Protein AF-0000000072852511 (afdb_homodimer)

Solvent-accessible surface area (backbone atoms only — not comparable to full-atom values): 16800 Å² total; per-residue (Å²): 120,74,62,63,49,55,55,52,42,46,50,53,46,49,51,51,49,48,51,50,54,22,66,75,67,72,49,57,69,67,58,42,40,51,52,35,18,52,48,17,18,55,36,16,29,54,49,42,56,64,67,45,67,89,49,78,85,70,86,48,71,66,52,47,51,50,41,45,34,38,58,53,31,25,55,75,65,73,43,55,52,69,42,81,48,66,77,85,75,49,38,36,37,43,28,29,70,70,31,66,79,39,52,82,55,52,78,60,82,84,39,63,84,53,45,61,64,63,42,26,30,53,34,13,23,53,37,18,26,37,41,68,74,73,38,49,56,48,52,46,72,47,76,75,52,88,35,15,32,38,38,40,36,38,54,53,79,129,113,77,61,60,52,54,57,51,43,46,50,53,46,50,51,51,49,47,50,52,53,22,65,76,65,72,49,56,69,67,57,43,42,51,52,35,19,51,48,17,19,55,35,17,28,54,50,41,54,64,67,45,67,88,50,77,84,69,86,48,70,67,50,46,50,49,41,45,34,39,60,53,30,24,58,75,64,73,43,55,50,70,42,80,46,65,76,85,75,49,39,36,37,41,28,29,71,71,31,66,79,38,51,84,55,50,80,58,82,84,38,64,84,52,44,61,63,63,42,23,31,53,32,12,21,53,36,17,25,38,40,68,73,72,39,49,56,49,52,46,70,48,76,77,51,88,32,14,33,36,37,38,36,38,54,54,80,129

Secondary structure (DSSP, 8-state):
-HHHHHHHHHHHHHHHHHHHHHHHHT--HHHHHHHHHHHHHHHHHHHHHHHTTTSPPP-SHHHHHHHIIIIIHHHHHSS--SEEEE-SSSEEEEEETT-HHHHTTTTSGGGGGGTTHHHHHHHHHHHHHHHHTT--EEEEEEEEETTEEEEEEEE---/-HHHHHHHHHHHHHHHHHHHHHHHHT--HHHHHHHHHHHHHHHHHHHHHHHTTTSPPP-SHHHHHHHIIIIIHHHHHSS--SEEEE-SSSEEEEEETT-HHHHTTTTSGGGGGGGGGGTHHHHHHHHHHHHHTT--EEEEEEEEETTEEEEEEEE---

Radius of gyration: 20.45 Å; Cα contacts (8 Å, |Δi|>4): 505; chains: 2; bounding box: 48×64×46 Å

Sequence (316 aa):
MADEALFLLLHNEVVSGVYKSAEQGEVENGRCITKLENMGFRVGQGLIERFTKDTARFKDELDIMKFICKDFWTTVFKKQIDNLRTNHQGIYVLQDNKFRLLTQMSAGKQYLEHASKYLAFTCGLIRGGLSNLGIKSIVTAEVSSMPACKFQVMIQKLMADEALFLLLHNEVVSGVYKSAEQGEVENGRCITKLENMGFRVGQGLIERFTKDTARFKDELDIMKFICKDFWTTVFKKQIDNLRTNHQGIYVLQDNKFRLLTQMSAGKQYLEHASKYLAFTCGLIRGGLSNLGIKSIVTAEVSSMPACKFQVMIQKL

InterPro domains:
  IPR007194 Transport protein particle (TRAPP) component [PF04051] (8-155)
  IPR024096 NO signalling/Golgi transport ligand-binding domain superfamily [SSF111126] (3-157)
  IPR037992 TRAPP complex, Trs33 subunit [PTHR12817] (2-157)
  IPR037992 TRAPP complex, Trs33 subunit [cd14944] (3-156)

pLDDT: mean 90.12, std 12.66, range [44.97, 98.81]

Foldseek 3Di:
DVVLVVLLVVLVVLLVVLVVVCVVVVHDPVVSLVVLLQLLLVVLLVVLCVVCVVPDQADDPVSLVQCCQQVVCCVNQVGGFPDWDDPVQQKIKTKDAAGRSQNVVPPDPVCQVVVQSSCSSVQSNVQNNCVNSVWHWHWGKHADDVPMIMIMIGTDDD/DVVLVVCLVVLVVLLVVLVVVCVVVVHDPVVSLVVLLQLLLVVLLVVLCVVCVVPDQADDPVSVVQCCQQVVCCVNQVGGFPDWDDPVQQKIKTKDAAGRSQNVVPPDPVCQVVVQSSCSSVQSNVQNNCVNSVWHWHWGKHADDVPMIMIMIGTDDD

Structure (mmCIF, N/CA/C/O backbone):
data_AF-0000000072852511-model_v1
#
loop_
_entity.id
_entity.type
_e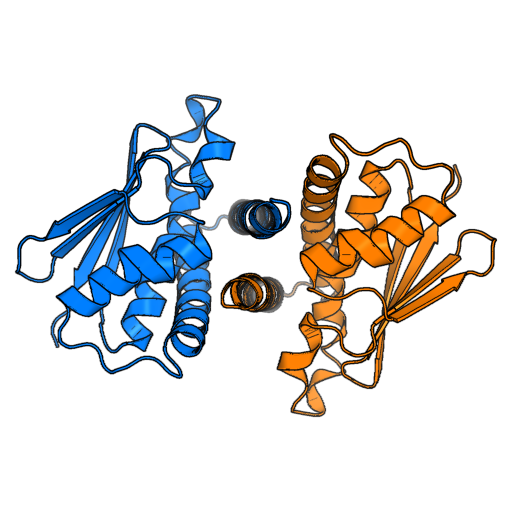ntity.pdbx_description
1 polymer 'Trafficking protein particle complex subunit 6B'
#
loop_
_atom_site.group_PDB
_atom_site.id
_atom_site.type_symbol
_atom_site.label_atom_id
_atom_site.label_alt_id
_atom_site.label_comp_id
_atom_site.label_asym_id
_atom_site.label_entity_id
_atom_site.label_seq_id
_atom_site.pdbx_PDB_ins_code
_atom_site.Cartn_x
_atom_site.Cartn_y
_atom_site.Cartn_z
_atom_site.occupancy
_atom_site.B_iso_or_equiv
_atom_site.auth_seq_id
_atom_site.auth_comp_id
_atom_site.auth_asym_id
_atom_site.auth_atom_id
_atom_site.pdbx_PDB_model_num
ATOM 1 N N . MET A 1 1 ? 2.551 8.516 -12.859 1 44.97 1 MET A N 1
ATOM 2 C CA . MET A 1 1 ? 3.82 8.805 -12.195 1 44.97 1 MET A CA 1
ATOM 3 C C . MET A 1 1 ? 3.684 8.688 -10.68 1 44.97 1 MET A C 1
ATOM 5 O O . MET A 1 1 ? 4.445 7.961 -10.039 1 44.97 1 MET A O 1
ATOM 9 N N . ALA A 1 2 ? 2.951 9.633 -9.938 1 51.69 2 ALA A N 1
ATOM 10 C CA . ALA A 1 2 ? 2.879 9.703 -8.484 1 51.69 2 ALA A CA 1
ATOM 11 C C . ALA A 1 2 ? 2.156 8.492 -7.902 1 51.69 2 ALA A C 1
ATOM 13 O O . ALA A 1 2 ? 2.502 8.016 -6.82 1 51.69 2 ALA A O 1
ATOM 14 N N . ASP A 1 3 ? 1.354 7.781 -8.695 1 61.38 3 ASP A N 1
ATOM 15 C CA . ASP A 1 3 ? 0.517 6.688 -8.211 1 61.38 3 ASP A CA 1
ATOM 16 C C . ASP A 1 3 ? 1.353 5.445 -7.918 1 61.38 3 ASP A C 1
ATOM 18 O O . ASP A 1 3 ? 1.098 4.734 -6.941 1 61.38 3 ASP A O 1
ATOM 22 N N . GLU A 1 4 ? 2.549 5.395 -8.547 1 78.19 4 GLU A N 1
ATOM 23 C CA . GLU A 1 4 ? 3.328 4.168 -8.398 1 78.19 4 GLU A CA 1
ATOM 24 C C . GLU A 1 4 ? 4.199 4.219 -7.148 1 78.19 4 GLU A C 1
ATOM 26 O O . GLU A 1 4 ? 4.547 3.178 -6.582 1 78.19 4 GLU A O 1
ATOM 31 N N . ALA A 1 5 ? 4.332 5.355 -6.688 1 90.12 5 ALA A N 1
ATOM 32 C CA . ALA A 1 5 ? 5.277 5.527 -5.59 1 90.12 5 ALA A CA 1
ATOM 33 C C . ALA A 1 5 ? 4.641 5.16 -4.25 1 90.12 5 ALA A C 1
ATOM 35 O O . ALA A 1 5 ? 5.324 4.676 -3.344 1 90.12 5 ALA A O 1
ATOM 36 N N . LEU A 1 6 ? 3.301 5.348 -4.207 1 93.81 6 LEU A N 1
ATOM 37 C CA . LEU A 1 6 ? 2.594 5.105 -2.955 1 93.81 6 LEU A CA 1
ATOM 38 C C . LEU A 1 6 ? 2.74 3.652 -2.52 1 93.81 6 LEU A C 1
ATOM 40 O O . LEU A 1 6 ? 3.119 3.375 -1.379 1 93.81 6 LEU A O 1
ATOM 44 N N . PHE A 1 7 ? 2.537 2.746 -3.428 1 94.38 7 PHE A N 1
ATOM 45 C CA . PHE A 1 7 ? 2.631 1.326 -3.107 1 94.38 7 PHE A CA 1
ATOM 46 C C . PHE A 1 7 ? 4.059 0.951 -2.727 1 94.38 7 PHE A C 1
ATOM 48 O O . PHE A 1 7 ? 4.277 0.233 -1.75 1 94.38 7 PHE A O 1
ATOM 55 N N . LEU A 1 8 ? 4.977 1.46 -3.471 1 93.44 8 LEU A N 1
ATOM 56 C CA . LEU A 1 8 ? 6.379 1.144 -3.219 1 93.44 8 LEU A CA 1
ATOM 57 C C . LEU A 1 8 ? 6.801 1.605 -1.828 1 93.44 8 LEU A C 1
ATOM 59 O O . LEU A 1 8 ? 7.41 0.844 -1.074 1 93.44 8 LEU A O 1
ATOM 63 N N . LEU A 1 9 ? 6.457 2.779 -1.504 1 94.81 9 LEU A N 1
ATOM 64 C CA . LEU A 1 9 ? 6.844 3.357 -0.222 1 94.81 9 LEU A CA 1
ATOM 65 C C . LEU A 1 9 ? 6.141 2.646 0.93 1 94.81 9 LEU A C 1
ATOM 67 O O . LEU A 1 9 ? 6.758 2.348 1.952 1 94.81 9 LEU A O 1
ATOM 71 N N . LEU A 1 10 ? 4.836 2.385 0.734 1 96.19 10 LEU A N 1
ATOM 72 C CA . LEU A 1 10 ? 4.094 1.693 1.782 1 96.19 10 LEU A CA 1
ATOM 73 C C . LEU A 1 10 ? 4.613 0.273 1.973 1 96.19 10 LEU A C 1
ATOM 75 O O . LEU A 1 10 ? 4.766 -0.191 3.105 1 96.19 10 LEU A O 1
ATOM 79 N N . HIS A 1 11 ? 4.879 -0.402 0.897 1 95.94 11 HIS A N 1
ATOM 80 C CA . HIS A 1 11 ? 5.441 -1.745 0.972 1 95.94 11 HIS A CA 1
ATOM 81 C C . HIS A 1 11 ? 6.758 -1.748 1.741 1 95.94 11 HIS A C 1
ATOM 83 O O . HIS A 1 11 ? 6.977 -2.602 2.604 1 95.94 11 HIS A O 1
ATOM 89 N N . ASN A 1 12 ? 7.613 -0.806 1.426 1 94.62 12 ASN A N 1
ATOM 90 C CA . ASN A 1 12 ? 8.883 -0.703 2.135 1 94.62 12 ASN A CA 1
ATOM 91 C C . ASN A 1 12 ? 8.68 -0.499 3.633 1 94.62 12 ASN A C 1
ATOM 93 O O . ASN A 1 12 ? 9.383 -1.093 4.449 1 94.62 12 ASN A O 1
ATOM 97 N N . GLU A 1 13 ? 7.688 0.307 4 1 96.06 13 GLU A N 1
ATOM 98 C CA . GLU A 1 13 ? 7.402 0.563 5.41 1 96.06 13 GLU A CA 1
ATOM 99 C C . GLU A 1 13 ? 6.832 -0.679 6.09 1 96.06 13 GLU A C 1
ATOM 101 O O . GLU A 1 13 ? 7.125 -0.941 7.258 1 96.06 13 GLU A O 1
ATOM 106 N N . VAL A 1 14 ? 6.016 -1.399 5.379 1 96.69 14 VAL A N 1
ATOM 107 C CA . VAL A 1 14 ? 5.441 -2.631 5.906 1 96.69 14 VAL A CA 1
ATOM 108 C C . VAL A 1 14 ? 6.555 -3.637 6.199 1 96.69 14 VAL A C 1
ATOM 110 O O . VAL A 1 14 ? 6.617 -4.203 7.293 1 96.69 14 VAL A O 1
ATOM 113 N N . VAL A 1 15 ? 7.465 -3.809 5.219 1 95.12 15 VAL A N 1
ATOM 114 C CA . VAL A 1 15 ? 8.57 -4.75 5.391 1 95.12 15 VAL A CA 1
ATOM 115 C C . VAL A 1 15 ? 9.43 -4.32 6.574 1 95.12 15 VAL A C 1
ATOM 117 O O . VAL A 1 15 ? 9.727 -5.125 7.457 1 95.12 15 VAL A O 1
ATOM 120 N N . SER A 1 16 ? 9.758 -3.061 6.633 1 92.69 16 SER A N 1
ATOM 121 C CA . SER A 1 16 ? 10.57 -2.533 7.723 1 92.69 16 SER A CA 1
ATOM 122 C C . SER A 1 16 ? 9.891 -2.738 9.07 1 92.69 16 SER A C 1
ATOM 124 O O . SER A 1 16 ? 10.531 -3.145 10.039 1 92.69 16 SER A O 1
ATOM 126 N N . GLY A 1 17 ? 8.594 -2.484 9.102 1 91.94 17 GLY A N 1
ATOM 127 C CA . GLY A 1 17 ? 7.848 -2.637 10.344 1 91.94 17 GLY A CA 1
ATOM 128 C C . GLY A 1 17 ? 7.785 -4.07 10.828 1 91.94 17 GLY A C 1
ATOM 129 O O . GLY A 1 17 ? 7.941 -4.336 12.023 1 91.94 17 GLY A O 1
ATOM 130 N N . VAL A 1 18 ? 7.559 -4.949 9.969 1 93.31 18 VAL A N 1
ATOM 131 C CA . VAL A 1 18 ? 7.453 -6.363 10.312 1 93.31 18 VAL A CA 1
ATOM 132 C C . VAL A 1 18 ? 8.781 -6.855 10.883 1 93.31 18 VAL A C 1
ATOM 134 O O . VAL A 1 18 ? 8.812 -7.547 11.906 1 93.31 18 VAL A O 1
ATOM 137 N N . TYR A 1 19 ? 9.906 -6.488 10.281 1 91.06 19 TYR A N 1
ATOM 138 C CA . TYR A 1 19 ? 11.211 -6.984 10.703 1 91.06 19 TYR A CA 1
ATOM 139 C C . TYR A 1 19 ? 11.695 -6.25 11.945 1 91.06 19 TYR A C 1
ATOM 141 O O . TYR A 1 19 ? 12.375 -6.836 12.789 1 91.06 19 TYR A O 1
ATOM 149 N N . LYS A 1 20 ? 11.312 -4.977 12.109 1 88.88 20 LYS A N 1
ATOM 150 C CA . LYS A 1 20 ? 11.648 -4.254 13.328 1 88.88 20 LYS A CA 1
ATOM 151 C C . LYS A 1 20 ? 10.93 -4.852 14.539 1 88.88 20 LYS A C 1
ATOM 153 O O . LYS A 1 20 ? 11.516 -4.996 15.609 1 88.88 20 LYS A O 1
ATOM 158 N N . SER A 1 21 ? 9.68 -5.141 14.344 1 85.75 21 SER A N 1
ATOM 159 C CA . SER A 1 21 ? 8.898 -5.758 15.414 1 85.75 21 SER A CA 1
ATOM 160 C C . SER A 1 21 ? 9.469 -7.113 15.805 1 85.75 21 SER A C 1
ATOM 162 O O . SER A 1 21 ? 9.477 -7.477 16.984 1 85.75 21 SER A O 1
ATOM 164 N N . ALA A 1 22 ? 9.953 -7.844 14.836 1 83.38 22 ALA A N 1
ATOM 165 C CA . ALA A 1 22 ? 10.531 -9.156 15.086 1 83.38 22 ALA A CA 1
ATOM 166 C C . ALA A 1 22 ? 11.844 -9.047 15.859 1 83.38 22 ALA A C 1
ATOM 168 O O . ALA A 1 22 ? 12.141 -9.875 16.719 1 83.38 22 ALA A O 1
ATOM 169 N N . GLU A 1 23 ? 12.641 -8.055 15.523 1 81.56 23 GLU A N 1
ATOM 170 C CA . GLU A 1 23 ? 13.898 -7.828 16.219 1 81.56 23 GLU A CA 1
ATOM 171 C C . GLU A 1 23 ? 13.664 -7.512 17.703 1 81.56 23 GLU A C 1
ATOM 173 O O . GLU A 1 23 ? 14.43 -7.949 18.562 1 81.56 23 GLU A O 1
ATOM 178 N N . GLN A 1 24 ? 12.562 -6.809 17.922 1 77.38 24 GLN A N 1
ATOM 179 C CA . GLN A 1 24 ? 12.227 -6.438 19.297 1 77.38 24 GLN A CA 1
ATOM 180 C C . GLN A 1 24 ? 11.711 -7.641 20.078 1 77.38 24 GLN A C 1
ATOM 182 O O . GLN A 1 24 ? 11.875 -7.707 21.297 1 77.38 24 GLN A O 1
ATOM 187 N N . GLY A 1 25 ? 11.07 -8.633 19.438 1 70.25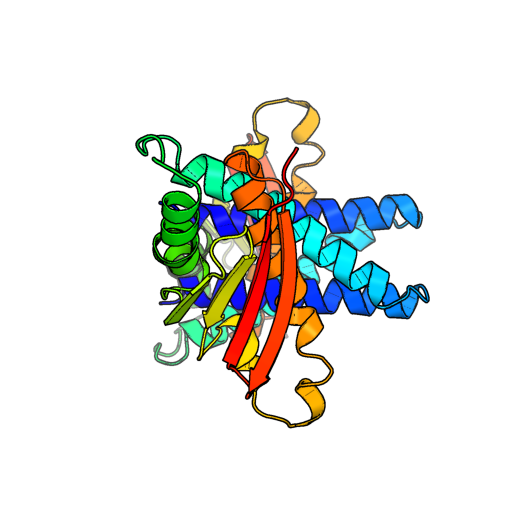 25 GLY A N 1
ATOM 188 C CA . GLY A 1 25 ? 10.477 -9.789 20.094 1 70.25 25 GLY A CA 1
ATOM 189 C C . GLY A 1 25 ? 11.266 -11.062 19.891 1 70.25 25 GLY A C 1
ATOM 190 O O . GLY A 1 25 ? 10.844 -12.141 20.312 1 70.25 25 GLY A O 1
ATOM 191 N N . GLU A 1 26 ? 12.406 -10.977 19.297 1 69.06 26 GLU A N 1
ATOM 192 C CA . GLU A 1 26 ? 13.258 -12.133 19.016 1 69.06 26 GLU A CA 1
ATOM 193 C C . GLU A 1 26 ? 12.531 -13.156 18.156 1 69.06 26 GLU A C 1
ATOM 195 O O . GLU A 1 26 ? 12.594 -14.359 18.422 1 69.06 26 GLU A O 1
ATOM 200 N N . VAL A 1 27 ? 11.805 -12.602 17.281 1 72.44 27 VAL A N 1
ATOM 201 C CA . VAL A 1 27 ? 11.07 -13.469 16.359 1 72.44 27 VAL A CA 1
ATOM 202 C C . VAL A 1 27 ? 11.961 -13.836 15.18 1 72.44 27 VAL A C 1
ATOM 204 O O . VAL A 1 27 ? 12.758 -13.016 14.711 1 72.44 27 VAL A O 1
ATOM 207 N N . GLU A 1 28 ? 11.898 -15.055 14.758 1 78.19 28 GLU A N 1
ATOM 208 C CA . GLU A 1 28 ? 12.703 -15.609 13.672 1 78.19 28 GLU A CA 1
ATOM 209 C C . GLU A 1 28 ? 12.297 -15.016 12.328 1 78.19 28 GLU A C 1
ATOM 211 O O . GLU A 1 28 ? 11.125 -14.695 12.117 1 78.19 28 GLU A O 1
ATOM 216 N N . ASN A 1 29 ? 13.242 -14.82 11.414 1 81.88 29 ASN A N 1
ATOM 217 C CA . ASN A 1 29 ? 13.062 -14.32 10.055 1 81.88 29 ASN A CA 1
ATOM 218 C C . ASN A 1 29 ? 11.945 -15.062 9.328 1 81.88 29 ASN A C 1
ATOM 220 O O . ASN A 1 29 ? 11.188 -14.453 8.57 1 81.88 29 ASN A O 1
ATOM 224 N N . GLY A 1 30 ? 11.898 -16.328 9.625 1 86.56 30 GLY A N 1
ATOM 225 C CA . GLY A 1 30 ? 10.867 -17.125 9 1 86.56 30 GLY A CA 1
ATOM 226 C C . GLY A 1 30 ? 9.461 -16.641 9.305 1 86.56 30 GLY A C 1
ATOM 227 O O . GLY A 1 30 ? 8.594 -16.656 8.438 1 86.56 30 GLY A O 1
ATOM 228 N N . ARG A 1 31 ? 9.258 -16.188 10.492 1 90.81 31 ARG A N 1
ATOM 229 C CA . ARG A 1 31 ? 7.945 -15.672 10.891 1 90.81 31 ARG A CA 1
ATOM 230 C C . ARG A 1 31 ? 7.629 -14.359 10.188 1 90.81 31 ARG A C 1
ATOM 232 O O . ARG A 1 31 ? 6.473 -14.094 9.844 1 90.81 31 ARG A O 1
ATOM 239 N N . CYS A 1 32 ? 8.648 -13.609 9.922 1 93.19 32 CYS A N 1
ATOM 240 C CA . CYS A 1 32 ? 8.469 -12.352 9.203 1 93.19 32 CYS A CA 1
ATOM 241 C C . CYS A 1 32 ? 8.039 -12.602 7.766 1 93.19 32 CYS A C 1
ATOM 243 O O . CYS A 1 32 ? 7.117 -11.945 7.266 1 93.19 32 CYS A O 1
ATOM 245 N N . ILE A 1 33 ? 8.703 -13.57 7.172 1 94.44 33 ILE A N 1
ATOM 246 C CA . ILE A 1 33 ? 8.383 -13.93 5.797 1 94.44 33 ILE A CA 1
ATOM 247 C C . ILE A 1 33 ? 6.93 -14.406 5.715 1 94.44 33 ILE A C 1
ATOM 249 O O . ILE A 1 33 ? 6.18 -13.977 4.836 1 94.44 33 ILE A O 1
ATOM 253 N N . THR A 1 34 ? 6.551 -15.211 6.637 1 95.62 34 THR A N 1
ATOM 254 C CA . THR A 1 34 ? 5.199 -15.75 6.672 1 95.62 34 THR A CA 1
ATOM 255 C C . THR A 1 34 ? 4.172 -14.633 6.84 1 95.62 34 THR A C 1
ATOM 257 O O . THR A 1 34 ? 3.121 -14.641 6.199 1 95.62 34 THR A O 1
ATOM 260 N N . LYS A 1 35 ? 4.461 -13.68 7.684 1 95.69 35 LYS A N 1
ATOM 261 C CA . LYS A 1 35 ? 3.566 -12.547 7.906 1 95.69 35 LYS A CA 1
ATOM 262 C C . LYS A 1 35 ? 3.377 -11.734 6.629 1 95.69 35 LYS A C 1
ATOM 264 O O . LYS A 1 35 ? 2.252 -11.383 6.273 1 95.69 35 LYS A O 1
ATOM 269 N N . LEU A 1 36 ? 4.457 -11.469 5.961 1 97.12 36 LEU A N 1
ATOM 270 C CA . LEU A 1 36 ? 4.406 -10.711 4.719 1 97.12 36 LEU A CA 1
ATOM 271 C C . LEU A 1 36 ? 3.66 -11.484 3.637 1 97.12 36 LEU A C 1
ATOM 273 O O . LEU A 1 36 ? 2.854 -10.914 2.9 1 97.12 36 LEU A O 1
ATOM 277 N N . GLU A 1 37 ? 3.924 -12.781 3.549 1 98.25 37 GLU A N 1
ATOM 278 C CA . GLU A 1 37 ? 3.223 -13.625 2.588 1 98.25 37 GLU A CA 1
ATOM 279 C C . GLU A 1 37 ? 1.72 -13.641 2.854 1 98.25 37 GLU A C 1
ATOM 281 O O . GLU A 1 37 ? 0.918 -13.586 1.918 1 98.25 37 GLU A O 1
ATOM 286 N N . ASN A 1 38 ? 1.391 -13.742 4.109 1 98.12 38 ASN A N 1
ATOM 287 C CA . ASN A 1 38 ? -0.024 -13.766 4.469 1 98.12 38 ASN A CA 1
ATOM 288 C C . ASN A 1 38 ? -0.715 -12.453 4.109 1 98.12 38 ASN A C 1
ATOM 290 O O . ASN A 1 38 ? -1.863 -12.453 3.662 1 98.12 38 ASN A O 1
ATOM 294 N N . MET A 1 39 ? -0.03 -11.391 4.383 1 97.75 39 MET A N 1
ATOM 295 C CA . MET A 1 39 ? -0.56 -10.086 3.979 1 97.75 39 MET A CA 1
ATOM 296 C C . MET A 1 39 ? -0.763 -10.031 2.469 1 97.75 39 MET A C 1
ATOM 298 O O . MET A 1 39 ? -1.838 -9.656 1.996 1 97.75 39 MET A O 1
ATOM 302 N N . GLY A 1 40 ? 0.253 -10.422 1.732 1 98.62 40 GLY A N 1
ATOM 303 C CA . GLY A 1 40 ? 0.135 -10.477 0.284 1 98.62 40 GLY A CA 1
ATOM 304 C C . GLY A 1 40 ? -0.997 -11.375 -0.187 1 98.62 40 GLY A C 1
ATOM 305 O O . GLY A 1 40 ? -1.7 -11.039 -1.143 1 98.62 40 GLY A O 1
ATOM 306 N N . PHE A 1 41 ? -1.165 -12.477 0.484 1 98.75 41 PHE A N 1
ATOM 307 C CA . PHE A 1 41 ? -2.199 -13.438 0.122 1 98.75 41 PHE A CA 1
ATOM 308 C C . PHE A 1 41 ? -3.578 -12.789 0.161 1 98.75 41 PHE A C 1
ATOM 310 O O . PHE A 1 41 ? -4.352 -12.906 -0.792 1 98.75 41 PHE A O 1
ATOM 317 N N . ARG A 1 42 ? -3.852 -12.062 1.254 1 98 42 ARG A N 1
ATOM 318 C CA . ARG A 1 42 ? -5.152 -11.422 1.412 1 98 42 ARG A CA 1
ATOM 319 C C . ARG A 1 42 ? -5.352 -10.32 0.377 1 98 42 ARG A C 1
ATOM 321 O O . ARG A 1 42 ? -6.445 -10.172 -0.174 1 98 42 ARG A O 1
ATOM 328 N N . VAL A 1 43 ? -4.34 -9.578 0.157 1 97.62 43 VAL A N 1
ATOM 329 C CA . VAL A 1 43 ? -4.41 -8.516 -0.838 1 97.62 43 VAL A CA 1
ATOM 330 C C . VAL A 1 43 ? -4.637 -9.117 -2.223 1 97.62 43 VAL A C 1
ATOM 332 O O . VAL A 1 43 ? -5.473 -8.633 -2.988 1 97.62 43 VAL A O 1
ATOM 335 N N . GLY A 1 44 ? -3.873 -10.18 -2.541 1 98.31 44 GLY A N 1
ATOM 336 C CA . GLY A 1 44 ? -4.027 -10.852 -3.824 1 98.31 44 GLY A CA 1
ATOM 337 C C . GLY A 1 44 ? -5.426 -11.383 -4.055 1 98.31 44 GLY A C 1
ATOM 338 O O . GLY A 1 44 ? -5.973 -11.258 -5.152 1 98.31 44 GLY A O 1
ATOM 339 N N . GLN A 1 45 ? -5.988 -12.008 -2.984 1 97.81 45 GLN A N 1
ATOM 340 C CA . GLN A 1 45 ? -7.359 -12.492 -3.072 1 97.81 45 GLN A CA 1
ATOM 341 C C . GLN A 1 45 ? -8.32 -11.359 -3.424 1 97.81 45 GLN A C 1
ATOM 343 O O . GLN A 1 45 ? -9.148 -11.5 -4.328 1 97.81 45 GLN A O 1
ATOM 348 N N . GLY A 1 46 ? -8.156 -10.281 -2.699 1 96.06 46 GLY A N 1
ATOM 349 C CA . GLY A 1 46 ? -9.047 -9.148 -2.906 1 96.06 46 GLY A CA 1
ATOM 350 C C . GLY A 1 46 ? -8.898 -8.516 -4.277 1 96.06 46 GLY A C 1
ATOM 351 O O . GLY A 1 46 ? -9.891 -8.133 -4.902 1 96.06 46 GLY A O 1
ATOM 352 N N . LEU A 1 47 ? -7.707 -8.367 -4.758 1 96 47 LEU A N 1
ATOM 353 C CA . LEU A 1 47 ? -7.449 -7.742 -6.051 1 96 47 LEU A CA 1
ATOM 354 C C . LEU A 1 47 ? -8.031 -8.578 -7.184 1 96 47 LEU A C 1
ATOM 356 O O . LEU A 1 47 ? -8.711 -8.047 -8.07 1 96 47 LEU A O 1
ATOM 360 N N . ILE A 1 48 ? -7.77 -9.906 -7.125 1 96.62 48 ILE A N 1
ATOM 361 C CA . ILE A 1 48 ? -8.227 -10.789 -8.195 1 96.62 48 ILE A CA 1
ATOM 362 C C . ILE A 1 48 ? -9.75 -10.805 -8.242 1 96.62 48 ILE A C 1
ATOM 364 O O . ILE A 1 48 ? -10.344 -10.836 -9.32 1 96.62 48 ILE A O 1
ATOM 368 N N . GLU A 1 49 ? -10.359 -10.805 -7.082 1 94.69 49 GLU A N 1
ATOM 369 C CA . GLU A 1 49 ? -11.82 -10.75 -7.027 1 94.69 49 GLU A CA 1
ATOM 370 C C . GLU A 1 49 ? -12.352 -9.531 -7.785 1 94.69 49 GLU A C 1
ATOM 372 O O . GLU A 1 49 ? -13.336 -9.641 -8.523 1 94.69 49 GLU A O 1
ATOM 377 N N . ARG A 1 50 ? -11.711 -8.422 -7.648 1 90.88 50 ARG A N 1
ATOM 378 C CA . ARG A 1 50 ? -12.141 -7.172 -8.273 1 90.88 50 ARG A CA 1
ATOM 379 C C . ARG A 1 50 ? -11.789 -7.156 -9.758 1 90.88 50 ARG A C 1
ATOM 381 O O . ARG A 1 50 ? -12.57 -6.668 -10.578 1 90.88 50 ARG A O 1
ATOM 388 N N . PHE A 1 51 ? -10.656 -7.73 -10.078 1 90.62 51 PHE A N 1
ATOM 389 C CA . PHE A 1 51 ? -10.148 -7.688 -11.445 1 90.62 51 PHE A CA 1
ATOM 390 C C . PHE A 1 51 ? -10.922 -8.648 -12.344 1 90.62 51 PHE A C 1
ATOM 392 O O . PHE A 1 51 ? -10.984 -8.461 -13.555 1 90.62 51 PHE A O 1
ATOM 399 N N . THR A 1 52 ? -11.469 -9.711 -11.766 1 92 52 THR A N 1
ATOM 400 C CA . THR A 1 52 ? -12.062 -10.75 -12.602 1 92 52 THR A CA 1
ATOM 401 C C . THR A 1 52 ? -13.586 -10.727 -12.5 1 92 52 THR A C 1
ATOM 403 O O . THR A 1 52 ? -14.258 -11.641 -12.984 1 92 52 THR A O 1
ATOM 406 N N . LYS A 1 53 ? -14.148 -9.695 -11.836 1 87.75 53 LYS A N 1
ATOM 407 C CA . LYS A 1 53 ? -15.594 -9.609 -11.625 1 87.75 53 LYS A CA 1
ATOM 408 C C . LYS A 1 53 ? -16.344 -9.664 -12.953 1 87.75 53 LYS A C 1
ATOM 410 O O . LYS A 1 53 ? -17.328 -10.398 -13.086 1 87.75 53 LYS A O 1
ATOM 415 N N . ASP A 1 54 ? -15.906 -8.961 -13.992 1 86.56 54 ASP A N 1
ATOM 416 C CA . ASP A 1 54 ? -16.609 -8.898 -15.273 1 86.56 54 ASP A CA 1
ATOM 417 C C . ASP A 1 54 ? -15.812 -9.609 -16.375 1 86.56 54 ASP A C 1
ATOM 419 O O . ASP A 1 54 ? -16.062 -9.391 -17.562 1 86.56 54 ASP A O 1
ATOM 423 N N . THR A 1 55 ? -14.766 -10.391 -15.938 1 85.69 55 THR A N 1
ATOM 424 C CA . THR A 1 55 ? -13.922 -11.086 -16.891 1 85.69 55 THR A CA 1
ATOM 425 C C . THR A 1 55 ? -14.5 -12.461 -17.234 1 85.69 55 THR A C 1
ATOM 427 O O . THR A 1 55 ? -15.125 -13.094 -16.375 1 85.69 55 THR A O 1
ATOM 430 N N . ALA A 1 56 ? -14.344 -12.883 -18.484 1 86.75 56 ALA A N 1
ATOM 431 C CA . ALA A 1 56 ? -14.75 -14.219 -18.922 1 86.75 56 ALA A CA 1
ATOM 432 C C . ALA A 1 56 ? -13.984 -15.289 -18.141 1 86.75 56 ALA A C 1
ATOM 434 O O . ALA A 1 56 ? -12.906 -15.031 -17.609 1 86.75 56 ALA A O 1
ATOM 435 N N . ARG A 1 57 ? -14.641 -16.469 -18.141 1 91.38 57 ARG A N 1
ATOM 436 C CA . ARG A 1 57 ? -13.984 -17.594 -17.5 1 91.38 57 ARG A CA 1
ATOM 437 C C . ARG A 1 57 ? -12.688 -17.969 -18.203 1 91.38 57 ARG A C 1
ATOM 439 O O . ARG A 1 57 ? -12.617 -17.922 -19.438 1 91.38 57 ARG A O 1
ATOM 446 N N . PHE A 1 58 ? -11.727 -18.281 -17.391 1 95.06 58 PHE A N 1
ATOM 447 C CA . PHE A 1 58 ? -10.453 -18.703 -17.953 1 95.06 58 PHE A CA 1
ATOM 448 C C . PHE A 1 58 ? -10.555 -20.125 -18.516 1 95.06 58 PHE A C 1
ATOM 450 O O . PHE A 1 58 ? -11.211 -20.984 -17.922 1 95.06 58 PHE A O 1
ATOM 457 N N . LYS A 1 59 ? -9.867 -20.406 -19.516 1 94.69 59 LYS A N 1
ATOM 458 C CA . LYS A 1 59 ? -9.93 -21.688 -20.219 1 94.69 59 LYS A CA 1
ATOM 459 C C . LYS A 1 59 ? -9.219 -22.781 -19.422 1 94.69 59 LYS A C 1
ATOM 461 O O . LYS A 1 59 ? -9.727 -23.891 -19.281 1 94.69 59 LYS A O 1
ATOM 466 N N . ASP A 1 60 ? -8.016 -22.562 -19.094 1 94.44 60 ASP A N 1
ATOM 467 C CA . ASP A 1 60 ? -7.188 -23.531 -18.359 1 94.44 60 ASP A CA 1
ATOM 468 C C . ASP A 1 60 ? -6.16 -22.812 -17.484 1 94.44 60 ASP A C 1
ATOM 470 O O . ASP A 1 60 ? -6.172 -21.578 -17.375 1 94.44 60 ASP A O 1
ATOM 474 N N . GLU A 1 61 ? -5.332 -23.578 -16.797 1 94.25 61 GLU A N 1
ATOM 475 C CA . GLU A 1 61 ? -4.316 -23.094 -15.867 1 94.25 61 GLU A CA 1
ATOM 476 C C . GLU A 1 61 ? -3.359 -22.125 -16.562 1 94.25 61 GLU A C 1
ATOM 478 O O . GLU A 1 61 ? -2.977 -21.109 -15.977 1 94.25 61 GLU A O 1
ATOM 483 N N . LEU A 1 62 ? -2.977 -22.5 -17.766 1 95.5 62 LEU A N 1
ATOM 484 C CA . LEU A 1 62 ? -2.051 -21.641 -18.5 1 95.5 62 LEU A CA 1
ATOM 485 C C . LEU A 1 62 ? -2.666 -20.281 -18.781 1 95.5 62 LEU A C 1
ATOM 487 O O . LEU A 1 62 ? -1.98 -19.25 -18.703 1 95.5 62 LEU A O 1
ATOM 491 N N . ASP A 1 63 ? -3.91 -20.25 -19.078 1 96.06 63 ASP A N 1
ATOM 492 C CA . ASP A 1 63 ? -4.625 -19 -19.312 1 96.06 63 ASP A CA 1
ATOM 493 C C . ASP A 1 63 ? -4.605 -18.125 -18.047 1 96.06 63 ASP A C 1
ATOM 495 O O . ASP A 1 63 ? -4.414 -16.906 -18.141 1 96.06 63 ASP A O 1
ATOM 499 N N . ILE A 1 64 ? -4.785 -18.719 -16.969 1 97.44 64 ILE A N 1
ATOM 500 C CA . ILE A 1 64 ? -4.758 -18.016 -15.688 1 97.44 64 ILE A CA 1
ATOM 501 C C . ILE A 1 64 ? -3.363 -17.438 -15.445 1 97.44 64 ILE A C 1
ATOM 503 O O . ILE A 1 64 ? -3.225 -16.266 -15.055 1 97.44 64 ILE A O 1
ATOM 507 N N . MET A 1 65 ? -2.355 -18.25 -15.703 1 98.06 65 MET A N 1
ATOM 508 C CA . MET A 1 65 ? -0.984 -17.797 -15.484 1 98.06 65 MET A CA 1
ATOM 509 C C . MET A 1 65 ? -0.648 -16.625 -16.391 1 98.06 65 MET A C 1
ATOM 511 O O . MET A 1 65 ? 0.038 -15.695 -15.977 1 98.06 65 MET A O 1
ATOM 515 N N . LYS A 1 66 ? -1.139 -16.719 -17.578 1 97.56 66 LYS A N 1
ATOM 516 C CA . LYS A 1 66 ? -0.927 -15.609 -18.516 1 97.56 66 LYS A CA 1
ATOM 517 C C . LYS A 1 66 ? -1.598 -14.336 -18.016 1 97.56 66 LYS A C 1
ATOM 519 O O . LYS A 1 66 ? -1.036 -13.242 -18.141 1 97.56 66 LYS A O 1
ATOM 524 N N . PHE A 1 67 ? -2.805 -14.477 -17.531 1 97.44 67 PHE A N 1
ATOM 525 C CA . PHE A 1 67 ? -3.514 -13.352 -16.938 1 97.44 67 PHE A CA 1
ATOM 526 C C . PHE A 1 67 ? -2.709 -12.75 -15.797 1 97.44 67 PHE A C 1
ATOM 528 O O . PHE A 1 67 ? -2.604 -11.523 -15.68 1 97.44 67 PHE A O 1
ATOM 535 N N . ILE A 1 68 ? -2.123 -13.594 -14.914 1 98.19 68 ILE A N 1
ATOM 536 C CA . ILE A 1 68 ? -1.296 -13.141 -13.805 1 98.19 68 ILE A CA 1
ATOM 537 C C . ILE A 1 68 ? -0.095 -12.359 -14.336 1 98.19 68 ILE A C 1
ATOM 539 O O . ILE A 1 68 ? 0.21 -11.266 -13.852 1 98.19 68 ILE A O 1
ATOM 543 N N . CYS A 1 69 ? 0.559 -12.875 -15.328 1 98.62 69 CYS A N 1
ATOM 544 C CA . CYS A 1 69 ? 1.8 -12.328 -15.867 1 98.62 69 CYS A CA 1
ATOM 545 C C . CYS A 1 69 ? 1.544 -11.023 -16.609 1 98.62 69 CYS A C 1
ATOM 547 O O . CYS A 1 69 ? 2.404 -10.141 -16.641 1 98.62 69 CYS A O 1
ATOM 549 N N . LYS A 1 70 ? 0.441 -10.906 -17.125 1 97.5 70 LYS A N 1
ATOM 550 C CA . LYS A 1 70 ? 0.17 -9.75 -17.969 1 97.5 70 LYS A CA 1
ATOM 551 C C . LYS A 1 70 ? -0.704 -8.727 -17.25 1 97.5 70 LYS A C 1
ATOM 553 O O . LYS A 1 70 ? -0.21 -7.699 -16.797 1 97.5 70 LYS A O 1
ATOM 558 N N . ASP A 1 71 ? -1.964 -8.984 -17.062 1 94.94 71 ASP A N 1
ATOM 559 C CA . ASP A 1 71 ? -2.936 -8.031 -16.547 1 94.94 71 ASP A CA 1
ATOM 560 C C . ASP A 1 71 ? -2.686 -7.738 -15.07 1 94.94 71 ASP A C 1
ATOM 562 O O . ASP A 1 71 ? -2.543 -6.578 -14.672 1 94.94 71 ASP A O 1
ATOM 566 N N . PHE A 1 72 ? -2.654 -8.805 -14.305 1 95.75 72 PHE A N 1
ATOM 567 C CA . PHE A 1 72 ? -2.494 -8.656 -12.867 1 95.75 72 PHE A CA 1
ATOM 568 C C . PHE A 1 72 ? -1.173 -7.969 -12.531 1 95.75 72 PHE A C 1
ATOM 570 O O . PHE A 1 72 ? -1.142 -7.004 -11.773 1 95.75 72 PHE A O 1
ATOM 577 N N . TRP A 1 73 ? -0.079 -8.477 -13.117 1 97.44 73 TRP A N 1
ATOM 578 C CA . TRP A 1 73 ? 1.256 -7.953 -12.844 1 97.44 73 TRP A CA 1
ATOM 579 C C . TRP A 1 73 ? 1.362 -6.488 -13.258 1 97.44 73 TRP A C 1
ATOM 581 O O . TRP A 1 73 ? 1.954 -5.68 -12.547 1 97.44 73 TRP A O 1
ATOM 591 N N . THR A 1 74 ? 0.784 -6.102 -14.352 1 95.62 74 THR A N 1
ATOM 592 C CA . THR A 1 74 ? 0.82 -4.738 -14.867 1 95.62 74 THR A CA 1
ATOM 593 C C . THR A 1 74 ? 0.068 -3.791 -13.938 1 95.62 74 THR A C 1
ATOM 595 O O . THR A 1 74 ? 0.502 -2.66 -13.711 1 95.62 74 THR A O 1
ATOM 598 N N . THR A 1 75 ? -0.974 -4.273 -13.453 1 92.06 75 THR A N 1
ATOM 599 C CA . THR A 1 75 ? -1.779 -3.451 -12.555 1 92.06 75 THR A CA 1
ATOM 600 C C . THR A 1 75 ? -1.014 -3.143 -11.273 1 92.06 75 THR A C 1
ATOM 602 O O . THR A 1 75 ? -1.058 -2.016 -10.773 1 92.06 75 THR A O 1
ATOM 605 N N . VAL A 1 76 ? -0.323 -4.121 -10.789 1 94.38 76 VAL A N 1
ATOM 606 C CA . VAL A 1 76 ? 0.33 -3.994 -9.492 1 94.38 76 VAL A CA 1
ATOM 607 C C . VAL A 1 76 ? 1.707 -3.357 -9.664 1 94.38 76 VAL A C 1
ATOM 609 O O . VAL A 1 76 ? 2.098 -2.486 -8.883 1 94.38 76 VAL A O 1
ATOM 612 N N . PHE A 1 77 ? 2.414 -3.754 -10.695 1 94.38 77 PHE A N 1
ATOM 613 C CA . PHE A 1 77 ? 3.822 -3.383 -10.773 1 94.38 77 PHE A CA 1
ATOM 614 C C . PHE A 1 77 ? 4.09 -2.541 -12.016 1 94.38 77 PHE A C 1
ATOM 616 O O . PHE A 1 77 ? 5.238 -2.193 -12.305 1 94.38 77 PHE A O 1
ATOM 623 N N . LYS A 1 78 ? 3.129 -2.201 -12.836 1 92.75 78 LYS A N 1
ATOM 624 C CA . LYS A 1 78 ? 3.135 -1.24 -13.938 1 92.75 78 LYS A CA 1
ATOM 625 C C . LYS A 1 78 ? 3.947 -1.763 -15.117 1 92.75 78 LYS A C 1
ATOM 627 O O . LYS A 1 78 ? 4.383 -0.986 -15.969 1 92.75 78 LYS A O 1
ATOM 632 N N . LYS A 1 79 ? 4.16 -3.027 -15.18 1 95.56 79 LYS A N 1
ATOM 633 C CA . LYS A 1 79 ? 4.742 -3.754 -16.297 1 95.56 79 LYS A CA 1
ATOM 634 C C . LYS A 1 79 ? 4.359 -5.23 -16.266 1 95.56 79 LYS A C 1
ATOM 636 O O . LYS A 1 79 ? 3.924 -5.734 -15.219 1 95.56 79 LYS A O 1
ATOM 641 N N . GLN A 1 80 ? 4.512 -5.887 -17.438 1 97.69 80 GLN A N 1
ATOM 642 C CA . GLN A 1 80 ? 4.219 -7.316 -17.469 1 97.69 80 GLN A CA 1
ATOM 643 C C . GLN A 1 80 ? 5.449 -8.141 -17.094 1 97.69 80 GLN A C 1
ATOM 645 O O . GLN A 1 80 ? 6.574 -7.633 -17.141 1 97.69 80 GLN A O 1
ATOM 650 N N . ILE A 1 81 ? 5.215 -9.398 -16.703 1 98.62 81 ILE A N 1
ATOM 651 C CA . ILE A 1 81 ? 6.289 -10.367 -16.516 1 98.62 81 ILE A CA 1
ATOM 652 C C . ILE A 1 81 ? 7.09 -10.5 -17.812 1 98.62 81 ILE A C 1
ATOM 654 O O . ILE A 1 81 ? 6.516 -10.562 -18.906 1 98.62 81 ILE A O 1
ATOM 658 N N . ASP A 1 82 ? 8.383 -10.484 -17.688 1 98.62 82 ASP A N 1
ATOM 659 C CA . ASP A 1 82 ? 9.242 -10.5 -18.859 1 98.62 82 ASP A CA 1
ATOM 660 C C . ASP A 1 82 ? 9.258 -11.883 -19.516 1 98.62 82 ASP A C 1
ATOM 662 O O . ASP A 1 82 ? 9.281 -11.992 -20.734 1 98.62 82 ASP A O 1
ATOM 666 N N . ASN A 1 83 ? 9.352 -12.953 -18.703 1 98.06 83 ASN A N 1
ATOM 667 C CA . ASN A 1 83 ? 9.414 -14.312 -19.234 1 98.06 83 ASN A CA 1
ATOM 668 C C . ASN A 1 83 ? 8.609 -15.281 -18.375 1 98.06 83 ASN A C 1
ATOM 670 O O . ASN A 1 83 ? 8.711 -15.258 -17.141 1 98.06 83 ASN A O 1
ATOM 674 N N . LEU A 1 84 ? 7.785 -16.031 -19.047 1 98.44 84 LEU A N 1
ATOM 675 C CA . LEU A 1 84 ? 7.055 -17.125 -18.406 1 98.44 84 LEU A CA 1
ATOM 676 C C . LEU A 1 84 ? 7.543 -18.469 -18.922 1 98.44 84 LEU A C 1
ATOM 678 O O . LEU A 1 84 ? 7.5 -18.734 -20.125 1 98.44 84 LEU A O 1
ATOM 682 N N . ARG A 1 85 ? 8.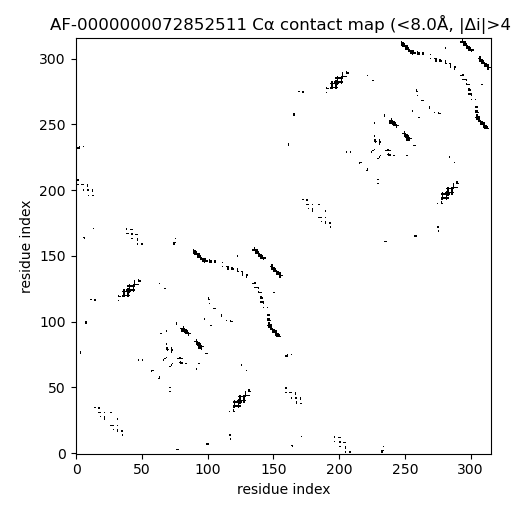047 -19.297 -18 1 98 85 ARG A N 1
ATOM 683 C CA . ARG A 1 85 ? 8.461 -20.656 -18.328 1 98 85 ARG A CA 1
ATOM 684 C C . ARG A 1 85 ? 7.609 -21.688 -17.594 1 98 85 ARG A C 1
ATOM 686 O O . ARG A 1 85 ? 7.098 -21.406 -16.5 1 98 85 ARG A O 1
ATOM 693 N N . THR A 1 86 ? 7.391 -22.797 -18.219 1 96.94 86 THR A N 1
ATOM 694 C CA . THR A 1 86 ? 6.645 -23.875 -17.594 1 96.94 86 THR A CA 1
ATOM 695 C C . THR A 1 86 ? 7.227 -25.234 -17.984 1 96.94 86 THR A C 1
ATOM 697 O O . THR A 1 86 ? 7.871 -25.359 -19.016 1 96.94 86 THR A O 1
ATOM 700 N N . ASN A 1 87 ? 7.148 -26.188 -17.031 1 95.06 87 ASN A N 1
ATOM 701 C CA . ASN A 1 87 ? 7.523 -27.562 -17.344 1 95.06 87 ASN A CA 1
ATOM 702 C C . ASN A 1 87 ? 6.32 -28.375 -17.812 1 95.06 87 ASN A C 1
ATOM 704 O O . ASN A 1 87 ? 6.43 -29.594 -18.016 1 95.06 87 ASN A O 1
ATOM 708 N N . HIS A 1 88 ? 5.195 -27.828 -17.875 1 92.19 88 HIS A N 1
ATOM 709 C CA . HIS A 1 88 ? 3.934 -28.422 -18.297 1 92.19 88 HIS A CA 1
ATOM 710 C C . HIS A 1 88 ? 3.475 -29.5 -17.328 1 92.19 88 HIS A C 1
ATOM 712 O O . HIS A 1 88 ? 2.742 -30.422 -17.703 1 92.19 88 HIS A O 1
ATOM 718 N N . GLN A 1 89 ? 3.977 -29.453 -16.141 1 94 89 GLN A N 1
ATOM 719 C CA . GLN A 1 89 ? 3.584 -30.359 -15.07 1 94 89 GLN A CA 1
ATOM 720 C C . GLN A 1 89 ? 3.242 -29.578 -13.797 1 94 89 GLN A C 1
ATOM 722 O O . GLN A 1 89 ? 3.578 -30.016 -12.695 1 94 89 GLN A O 1
ATOM 727 N N . GLY A 1 90 ? 2.732 -28.359 -14.008 1 95.06 90 GLY A N 1
ATOM 728 C CA . GLY A 1 90 ? 2.23 -27.609 -12.859 1 95.06 90 GLY A CA 1
ATOM 729 C C . GLY A 1 90 ? 3.268 -26.703 -12.242 1 95.06 90 GLY A C 1
ATOM 730 O O . GLY A 1 90 ? 3.053 -26.156 -11.156 1 95.06 90 GLY A O 1
ATOM 731 N N . ILE A 1 91 ? 4.395 -26.578 -12.898 1 98.06 91 ILE A N 1
ATOM 732 C CA . ILE A 1 91 ? 5.422 -25.656 -12.43 1 98.06 91 ILE A CA 1
ATOM 733 C C . ILE A 1 91 ? 5.535 -24.469 -13.391 1 98.06 91 ILE A C 1
ATOM 735 O O . ILE A 1 91 ? 5.672 -24.656 -14.602 1 98.06 91 ILE A O 1
ATOM 739 N N . TYR A 1 92 ? 5.387 -23.297 -12.898 1 98.5 92 TYR A N 1
ATOM 740 C CA . TYR A 1 92 ? 5.535 -22.062 -13.664 1 98.5 92 TYR A CA 1
ATOM 741 C C . TYR A 1 92 ? 6.594 -21.156 -13.047 1 98.5 92 TYR A C 1
ATOM 743 O O . TYR A 1 92 ? 6.664 -21.031 -11.82 1 98.5 92 TYR A O 1
ATOM 751 N N . VAL A 1 93 ? 7.43 -20.578 -13.859 1 98.69 93 VAL A N 1
ATOM 752 C CA . VAL A 1 93 ? 8.438 -19.641 -13.398 1 98.69 93 VAL A CA 1
ATOM 753 C C . VAL A 1 93 ? 8.211 -18.281 -14.078 1 98.69 93 VAL A C 1
ATOM 755 O O . VAL A 1 93 ? 8.242 -18.188 -15.305 1 98.69 93 VAL A O 1
ATOM 758 N N . LEU A 1 94 ? 7.879 -17.328 -13.258 1 98.62 94 LEU A N 1
ATOM 759 C CA . LEU A 1 94 ? 7.672 -15.961 -13.711 1 98.62 94 LEU A CA 1
ATOM 760 C C . LEU A 1 94 ? 8.93 -15.125 -13.484 1 98.62 94 LEU A C 1
ATOM 762 O O . LEU A 1 94 ? 9.336 -14.898 -12.344 1 98.62 94 LEU A O 1
ATOM 766 N N . GLN A 1 95 ? 9.508 -14.609 -14.562 1 98.44 95 GLN A N 1
ATOM 767 C CA . GLN A 1 95 ? 10.734 -13.836 -14.461 1 98.44 95 GLN A CA 1
ATOM 768 C C . GLN A 1 95 ? 10.477 -12.352 -14.695 1 98.44 95 GLN A C 1
ATOM 770 O O . GLN A 1 95 ? 9.852 -11.969 -15.688 1 98.44 95 GLN A O 1
ATOM 775 N N . ASP A 1 96 ? 10.82 -11.539 -13.781 1 97.81 96 ASP A N 1
ATOM 776 C CA . ASP A 1 96 ? 10.82 -10.086 -13.898 1 97.81 96 ASP A CA 1
ATOM 777 C C . ASP A 1 96 ? 12.25 -9.531 -13.828 1 97.81 96 ASP A C 1
ATOM 779 O O . ASP A 1 96 ? 12.898 -9.609 -12.789 1 97.81 96 ASP A O 1
ATOM 783 N N . ASN A 1 97 ? 12.703 -8.914 -14.93 1 96.44 97 ASN A N 1
ATOM 784 C CA . ASN A 1 97 ? 14.102 -8.508 -15.055 1 96.44 97 ASN A CA 1
ATOM 785 C C . ASN A 1 97 ? 14.367 -7.184 -14.352 1 96.44 97 ASN A C 1
ATOM 787 O O . ASN A 1 97 ? 15.523 -6.812 -14.125 1 96.44 97 ASN A O 1
ATOM 791 N N . LYS A 1 98 ? 13.422 -6.441 -14.117 1 94.56 98 LYS A N 1
ATOM 792 C CA . LYS A 1 98 ? 13.5 -5.164 -13.414 1 94.56 98 LYS A CA 1
ATOM 793 C C . LYS A 1 98 ? 12.352 -5.012 -12.414 1 94.56 98 LYS A C 1
ATOM 795 O O . LYS A 1 98 ? 11.484 -4.156 -12.586 1 94.56 98 LYS A O 1
ATOM 800 N N . PHE A 1 99 ? 12.391 -5.852 -11.391 1 94.44 99 PHE A N 1
ATOM 801 C CA . PHE A 1 99 ? 11.305 -5.906 -10.422 1 94.44 99 PHE A CA 1
ATOM 802 C C . PHE A 1 99 ? 11.25 -4.629 -9.594 1 94.44 99 PHE A C 1
ATOM 804 O O . PHE A 1 99 ? 12.227 -4.273 -8.93 1 94.44 99 PHE A O 1
ATOM 811 N N . ARG A 1 100 ? 10.125 -4.066 -9.516 1 92.06 100 ARG A N 1
ATOM 812 C CA . ARG A 1 100 ? 9.938 -2.705 -9.031 1 92.06 100 ARG A CA 1
ATOM 813 C C . ARG A 1 100 ? 10.266 -2.609 -7.543 1 92.06 100 ARG A C 1
ATOM 815 O O . ARG A 1 100 ? 10.812 -1.604 -7.086 1 92.06 100 ARG A O 1
ATOM 822 N N . LEU A 1 101 ? 9.906 -3.592 -6.754 1 92.88 101 LEU A N 1
ATOM 823 C CA . LEU A 1 101 ? 10.078 -3.535 -5.305 1 92.88 101 LEU A CA 1
ATOM 824 C C . LEU A 1 101 ? 11.547 -3.736 -4.926 1 92.88 101 LEU A C 1
ATOM 826 O O . LEU A 1 101 ? 11.93 -3.521 -3.773 1 92.88 101 LEU A O 1
ATOM 830 N N . LEU A 1 102 ? 12.391 -4.094 -5.902 1 90.25 102 LEU A N 1
ATOM 831 C CA . LEU A 1 102 ? 13.812 -4.297 -5.641 1 90.25 102 LEU A CA 1
ATOM 832 C C . LEU A 1 102 ? 14.633 -3.129 -6.18 1 90.25 102 LEU A C 1
ATOM 834 O O . LEU A 1 102 ? 15.789 -2.951 -5.793 1 90.25 102 LEU A O 1
ATOM 838 N N . THR A 1 103 ? 14.133 -2.391 -7.102 1 80.56 103 THR A N 1
ATOM 839 C CA . THR A 1 103 ? 14.883 -1.354 -7.801 1 80.56 103 THR A CA 1
ATOM 840 C C . THR A 1 103 ? 15.297 -0.244 -6.84 1 80.56 103 THR A C 1
ATOM 842 O O . THR A 1 103 ? 16.391 0.306 -6.953 1 80.56 103 THR A O 1
ATOM 845 N N . GLN A 1 104 ? 14.492 0.107 -6.016 1 66.06 104 GLN A N 1
ATOM 846 C CA . GLN A 1 104 ? 14.891 1.201 -5.133 1 66.06 104 GLN A CA 1
ATOM 847 C C . GLN A 1 104 ? 15.922 0.74 -4.113 1 66.06 104 GLN A C 1
ATOM 849 O O . GLN A 1 104 ? 16.609 1.562 -3.492 1 66.06 104 GLN A O 1
ATOM 854 N N . MET A 1 105 ? 16.078 -0.53 -3.971 1 61.56 105 MET A N 1
ATOM 855 C CA . MET A 1 105 ? 17.031 -1.087 -3.016 1 61.56 105 MET A CA 1
ATOM 856 C C . MET A 1 105 ? 18.422 -1.221 -3.645 1 61.56 105 MET A C 1
ATOM 858 O O . MET A 1 105 ? 19.406 -1.42 -2.939 1 61.56 105 MET A O 1
ATOM 862 N N . SER A 1 106 ? 18.5 -1.262 -4.922 1 49 106 SER A N 1
ATOM 863 C CA . SER A 1 106 ? 19.688 -1.736 -5.637 1 49 106 SER A CA 1
ATOM 864 C C . SER A 1 106 ? 20.938 -0.981 -5.203 1 49 106 SER A C 1
ATOM 866 O O . SER A 1 106 ? 22.031 -1.269 -5.676 1 49 106 SER A O 1
ATOM 868 N N . ALA A 1 107 ? 20.891 0.048 -4.824 1 45.34 107 ALA A N 1
ATOM 869 C CA . ALA A 1 107 ? 22.234 0.616 -4.902 1 45.34 107 ALA A CA 1
ATOM 870 C C . ALA A 1 107 ? 23.234 -0.267 -4.176 1 45.34 107 ALA A C 1
ATOM 872 O O . ALA A 1 107 ? 24.391 -0.376 -4.598 1 45.34 107 ALA A O 1
ATOM 873 N N . GLY A 1 108 ? 23.422 -0.622 -2.844 1 48.41 108 GLY A N 1
ATOM 874 C CA . GLY A 1 108 ? 24.594 -1.258 -2.264 1 48.41 108 GLY A CA 1
ATOM 875 C C . GLY A 1 108 ? 24.469 -2.766 -2.164 1 48.41 108 GLY A C 1
ATOM 876 O O . GLY A 1 108 ? 23.359 -3.305 -2.193 1 48.41 108 GLY A O 1
ATOM 877 N N . LYS A 1 109 ? 25.594 -3.633 -2.443 1 47.59 109 LYS A N 1
ATOM 878 C CA . LYS A 1 109 ? 25.891 -5.059 -2.316 1 47.59 109 LYS A CA 1
ATOM 879 C C . LYS A 1 109 ? 25.188 -5.656 -1.1 1 47.59 109 LYS A C 1
ATOM 881 O O . LYS A 1 109 ? 24.75 -6.809 -1.132 1 47.59 109 LYS A O 1
ATOM 886 N N . GLN A 1 110 ? 25.188 -5.145 -0.019 1 52.5 110 GLN A N 1
ATOM 887 C CA . GLN A 1 110 ? 24.734 -5.594 1.289 1 52.5 110 GLN A CA 1
ATOM 888 C C . GLN A 1 110 ? 23.25 -5.941 1.255 1 52.5 110 GLN A C 1
ATOM 890 O O . GLN A 1 110 ? 22.75 -6.695 2.104 1 52.5 110 GLN A O 1
ATOM 895 N N . TYR A 1 111 ? 22.547 -5.703 0.063 1 55.78 111 TYR A N 1
ATOM 896 C CA . TYR A 1 111 ? 21.078 -5.738 0.08 1 55.78 111 TYR A CA 1
ATOM 897 C C . TYR A 1 111 ? 20.562 -7.047 -0.494 1 55.78 111 TYR A C 1
ATOM 899 O O . TYR A 1 111 ? 19.438 -7.457 -0.198 1 55.78 111 TYR A O 1
ATOM 907 N N . LEU A 1 112 ? 21.469 -7.762 -1.135 1 57.94 112 LEU A N 1
ATOM 908 C CA . LEU A 1 112 ? 21 -9.016 -1.728 1 57.94 112 LEU A CA 1
ATOM 909 C C . LEU A 1 112 ? 20.469 -9.953 -0.656 1 57.94 112 LEU A C 1
ATOM 911 O O . LEU A 1 112 ? 19.453 -10.633 -0.868 1 57.94 112 LEU A O 1
ATOM 915 N N . GLU A 1 113 ? 21.25 -9.961 0.425 1 60.72 113 GLU A N 1
ATOM 916 C CA . GLU A 1 113 ? 20.859 -10.875 1.491 1 60.72 113 GLU A CA 1
ATOM 917 C C . GLU A 1 113 ? 19.484 -10.508 2.055 1 60.72 113 GLU A C 1
ATOM 919 O O . GLU A 1 113 ? 18.781 -11.367 2.586 1 60.72 113 GLU A O 1
ATOM 924 N N . HIS A 1 114 ? 19.125 -9.312 1.709 1 74.56 114 HIS A N 1
ATOM 925 C CA . HIS A 1 114 ? 17.875 -8.883 2.316 1 74.56 114 HIS A CA 1
ATOM 926 C C . HIS A 1 114 ? 16.781 -8.719 1.267 1 74.56 114 HIS A C 1
ATOM 928 O O . HIS A 1 114 ? 15.664 -8.289 1.583 1 74.56 114 HIS A O 1
ATOM 934 N N . ALA A 1 115 ? 17.188 -9.258 0.07 1 83.06 115 ALA A N 1
ATOM 935 C CA . ALA A 1 115 ? 16.266 -9.047 -1.034 1 83.06 115 ALA A CA 1
ATOM 936 C C . ALA A 1 115 ? 15.023 -9.93 -0.887 1 83.06 115 ALA A C 1
ATOM 938 O O . ALA A 1 115 ? 13.93 -9.547 -1.31 1 83.06 115 ALA A O 1
ATOM 939 N N . SER A 1 116 ? 15.219 -11.094 -0.228 1 84.19 116 SER A N 1
ATOM 940 C CA . SER A 1 116 ? 14.141 -12.07 -0.1 1 84.19 116 SER A CA 1
ATOM 941 C C . SER A 1 116 ? 12.969 -11.508 0.688 1 84.19 116 SER A C 1
ATOM 943 O O . SER A 1 116 ? 11.812 -11.859 0.431 1 84.19 116 SER A O 1
ATOM 945 N N . LYS A 1 117 ? 13.273 -10.641 1.588 1 91 117 LYS A N 1
ATOM 946 C CA . LYS A 1 117 ? 12.195 -10.102 2.418 1 91 117 LYS A CA 1
ATOM 947 C C . LYS A 1 117 ? 11.258 -9.219 1.601 1 91 117 LYS A C 1
ATOM 949 O O . LYS A 1 117 ? 10.062 -9.133 1.9 1 91 117 LYS A O 1
ATOM 954 N N . TYR A 1 118 ? 11.773 -8.688 0.51 1 93.94 118 TYR A N 1
ATOM 955 C CA . TYR A 1 118 ? 10.969 -7.793 -0.311 1 93.94 118 TYR A CA 1
ATOM 956 C C . TYR A 1 118 ? 10.164 -8.57 -1.345 1 93.94 118 TYR A C 1
ATOM 958 O O . TYR A 1 118 ? 9.305 -8.008 -2.02 1 93.94 118 TYR A O 1
ATOM 966 N N . LEU A 1 119 ? 10.43 -9.852 -1.433 1 96.19 119 LEU A N 1
ATOM 967 C CA . LEU A 1 119 ? 9.719 -10.68 -2.4 1 96.19 119 LEU A CA 1
ATOM 968 C C . LEU A 1 119 ? 8.57 -11.438 -1.731 1 96.19 119 LEU A C 1
ATOM 970 O O . LEU A 1 119 ? 7.66 -11.922 -2.408 1 96.19 119 LEU A O 1
ATOM 974 N N . ALA A 1 120 ? 8.617 -11.516 -0.413 1 96.81 120 ALA A N 1
ATOM 975 C CA . ALA A 1 120 ? 7.68 -12.352 0.339 1 96.81 120 ALA A CA 1
ATOM 976 C C . ALA A 1 120 ? 6.238 -11.891 0.118 1 96.81 120 ALA A C 1
ATOM 978 O O . ALA A 1 120 ? 5.352 -12.719 -0.116 1 96.81 120 ALA A O 1
ATOM 979 N N . PHE A 1 121 ? 5.98 -10.617 0.18 1 98.06 121 PHE A N 1
ATOM 980 C CA . PHE A 1 121 ? 4.648 -10.07 -0.051 1 98.06 121 PHE A CA 1
ATOM 981 C C . PHE A 1 121 ? 4.137 -10.461 -1.432 1 98.06 121 PHE A C 1
ATOM 983 O O . PHE A 1 121 ? 2.969 -10.828 -1.585 1 98.06 121 PHE A O 1
ATOM 990 N N . THR A 1 122 ? 4.973 -10.375 -2.4 1 98.38 122 THR A N 1
ATOM 991 C CA . THR A 1 122 ? 4.582 -10.664 -3.775 1 98.38 122 THR A CA 1
ATOM 992 C C . THR A 1 122 ? 4.281 -12.148 -3.945 1 98.38 122 THR A C 1
ATOM 994 O O . THR A 1 122 ? 3.365 -12.523 -4.68 1 98.38 122 THR A O 1
ATOM 997 N N . CYS A 1 123 ? 5.141 -12.992 -3.301 1 98.62 123 CYS A N 1
ATOM 998 C CA . CYS A 1 123 ? 4.812 -14.414 -3.303 1 98.62 123 CYS A CA 1
ATOM 999 C C . CYS A 1 123 ? 3.395 -14.648 -2.793 1 98.62 123 CYS A C 1
ATOM 1001 O O . CYS A 1 123 ? 2.627 -15.398 -3.396 1 98.62 123 CYS A O 1
ATOM 1003 N N . GLY A 1 124 ? 3.082 -13.977 -1.704 1 98.81 124 GLY A N 1
ATOM 1004 C CA . GLY A 1 124 ? 1.732 -14.055 -1.168 1 98.81 124 GLY A CA 1
ATOM 1005 C C . GLY A 1 124 ? 0.679 -13.531 -2.127 1 98.81 124 GLY A C 1
ATOM 1006 O O . GLY A 1 124 ? -0.386 -14.133 -2.275 1 98.81 124 GLY A O 1
ATOM 1007 N N . LEU A 1 125 ? 0.965 -12.406 -2.715 1 98.75 125 LEU A N 1
ATOM 1008 C CA . LEU A 1 125 ? 0.055 -11.773 -3.662 1 98.75 125 LEU A CA 1
ATOM 1009 C C . LEU A 1 125 ? -0.339 -12.75 -4.77 1 98.75 125 LEU A C 1
ATOM 1011 O O . LEU A 1 125 ? -1.524 -12.906 -5.07 1 98.75 125 LEU A O 1
ATOM 1015 N N . ILE A 1 126 ? 0.672 -13.391 -5.355 1 98.81 126 ILE A N 1
ATOM 1016 C CA . ILE A 1 126 ? 0.45 -14.344 -6.438 1 98.81 126 ILE A CA 1
ATOM 1017 C C . ILE A 1 126 ? -0.36 -15.531 -5.922 1 98.81 126 ILE A C 1
ATOM 1019 O O . ILE A 1 126 ? -1.361 -15.914 -6.531 1 98.81 126 ILE A O 1
ATOM 1023 N N . ARG A 1 127 ? 0.056 -16.062 -4.785 1 98.81 127 ARG A N 1
ATOM 1024 C CA . ARG A 1 127 ? -0.602 -17.234 -4.211 1 98.81 127 ARG A CA 1
ATOM 1025 C C . ARG A 1 127 ? -2.066 -16.953 -3.906 1 98.81 127 ARG A C 1
ATOM 1027 O O . ARG A 1 127 ? -2.939 -17.766 -4.191 1 98.81 127 ARG A O 1
ATOM 1034 N N . GLY A 1 128 ? -2.318 -15.812 -3.303 1 98.75 128 GLY A N 1
ATOM 1035 C CA . GLY A 1 128 ? -3.684 -15.414 -2.998 1 98.75 128 GLY A CA 1
ATOM 1036 C C . GLY A 1 128 ? -4.535 -15.203 -4.234 1 98.75 128 GLY A C 1
ATOM 1037 O O . GLY A 1 128 ? -5.691 -15.625 -4.277 1 98.75 128 GLY A O 1
ATOM 1038 N N . GLY A 1 129 ? -3.945 -14.523 -5.191 1 98.31 129 GLY A N 1
ATOM 1039 C CA . GLY A 1 129 ? -4.652 -14.344 -6.449 1 98.31 129 GLY A CA 1
ATOM 1040 C C . GLY A 1 129 ? -5.039 -15.648 -7.109 1 98.31 129 GLY A C 1
ATOM 1041 O O . GLY A 1 129 ? -6.191 -15.836 -7.516 1 98.31 129 GLY A O 1
ATOM 1042 N N . LEU A 1 130 ? -4.098 -16.562 -7.168 1 98.44 130 LEU A N 1
ATOM 1043 C CA . LEU A 1 130 ? -4.34 -17.875 -7.766 1 98.44 130 LEU A CA 1
ATOM 1044 C C . LEU A 1 130 ? -5.379 -18.656 -6.965 1 98.44 130 LEU A C 1
ATOM 1046 O O . LEU A 1 130 ? -6.254 -19.312 -7.543 1 98.44 130 LEU A O 1
ATOM 1050 N N . SER A 1 131 ? -5.289 -18.609 -5.695 1 98.38 131 SER A N 1
ATOM 1051 C CA . SER A 1 131 ? -6.25 -19.281 -4.832 1 98.38 131 SER A CA 1
ATOM 1052 C C . SER A 1 131 ? -7.676 -18.812 -5.109 1 98.38 131 SER A C 1
ATOM 1054 O O . SER A 1 131 ? -8.609 -19.625 -5.137 1 98.38 131 SER A O 1
ATOM 1056 N N . ASN A 1 132 ? -7.844 -17.484 -5.316 1 97.5 132 ASN A N 1
ATOM 1057 C CA . ASN A 1 132 ? -9.156 -16.922 -5.609 1 97.5 132 ASN A CA 1
ATOM 1058 C C . ASN A 1 132 ? -9.719 -17.469 -6.922 1 97.5 132 ASN A C 1
ATOM 1060 O O . ASN A 1 132 ? -10.938 -17.547 -7.098 1 97.5 132 ASN A O 1
ATOM 1064 N N . LEU A 1 133 ? -8.891 -17.875 -7.793 1 96.56 133 LEU A N 1
ATOM 1065 C CA . LEU A 1 133 ? -9.281 -18.406 -9.094 1 96.56 133 LEU A CA 1
ATOM 1066 C C . LEU A 1 133 ? -9.359 -19.938 -9.047 1 96.56 133 LEU A C 1
ATOM 1068 O O . LEU A 1 133 ? -9.461 -20.578 -10.094 1 96.56 133 LEU A O 1
ATOM 1072 N N . GLY A 1 134 ? -9.211 -20.5 -7.859 1 95.88 134 GLY A N 1
ATOM 1073 C CA . GLY A 1 134 ? -9.406 -21.922 -7.664 1 95.88 134 GLY A CA 1
ATOM 1074 C C . GLY A 1 134 ? -8.125 -22.734 -7.789 1 95.88 134 GLY A C 1
ATOM 1075 O O . GLY A 1 134 ? -8.164 -23.953 -7.914 1 95.88 134 GLY A O 1
ATOM 1076 N N . ILE A 1 135 ? -6.953 -22.078 -7.785 1 97.44 135 ILE A N 1
ATOM 1077 C CA . ILE A 1 135 ? -5.68 -22.781 -7.938 1 97.44 135 ILE A CA 1
ATOM 1078 C C . ILE A 1 135 ? -4.914 -22.75 -6.613 1 97.44 135 ILE A C 1
ATOM 1080 O O . ILE A 1 135 ? -4.535 -21.672 -6.133 1 97.44 135 ILE A O 1
ATOM 1084 N N . LYS A 1 136 ? -4.746 -23.906 -5.996 1 98.06 136 LYS A N 1
ATOM 1085 C CA . LYS A 1 136 ? -3.85 -24.031 -4.848 1 98.06 136 LYS A CA 1
ATOM 1086 C C . LYS A 1 136 ? -2.395 -24.125 -5.297 1 98.06 136 LYS A C 1
ATOM 1088 O O . LYS A 1 136 ? -2.076 -24.875 -6.223 1 98.06 136 LYS A O 1
ATOM 1093 N N . SER A 1 137 ? -1.565 -23.359 -4.641 1 98.69 137 SER A N 1
ATOM 1094 C CA . SER A 1 137 ? -0.189 -23.328 -5.125 1 98.69 137 SER A CA 1
ATOM 1095 C C . SER A 1 137 ? 0.783 -22.984 -4 1 98.69 137 SER A C 1
ATOM 1097 O O . SER A 1 137 ? 0.372 -22.5 -2.943 1 98.69 137 SER A O 1
ATOM 1099 N N . ILE A 1 138 ? 1.991 -23.391 -4.176 1 98.56 138 ILE A N 1
ATOM 1100 C CA . ILE A 1 138 ? 3.131 -22.875 -3.42 1 98.56 138 ILE A CA 1
ATOM 1101 C C . ILE A 1 138 ? 3.943 -21.922 -4.297 1 98.56 138 ILE A C 1
ATOM 1103 O O . ILE A 1 138 ? 4.254 -22.234 -5.445 1 98.56 138 ILE A O 1
ATOM 1107 N N . VAL A 1 139 ? 4.184 -20.766 -3.75 1 98.69 139 VAL A N 1
ATOM 1108 C CA . VAL A 1 139 ? 4.941 -19.781 -4.508 1 98.69 139 VAL A CA 1
ATOM 1109 C C . VAL A 1 139 ? 6.23 -19.438 -3.766 1 98.69 139 VAL A C 1
ATOM 1111 O O . VAL A 1 139 ? 6.195 -19.094 -2.582 1 98.69 139 VAL A O 1
ATOM 1114 N N . THR A 1 140 ? 7.367 -19.547 -4.414 1 97.75 140 THR A N 1
ATOM 1115 C CA . THR A 1 140 ? 8.672 -19.156 -3.877 1 97.75 140 THR A CA 1
ATOM 1116 C C . THR A 1 140 ? 9.359 -18.156 -4.805 1 97.75 140 THR A C 1
ATOM 1118 O O . THR A 1 140 ? 9 -18.031 -5.973 1 97.75 140 THR A O 1
ATOM 1121 N N . ALA A 1 141 ? 10.273 -17.422 -4.234 1 96.31 141 ALA A N 1
ATOM 1122 C CA . ALA A 1 141 ? 10.945 -16.391 -5.027 1 96.31 141 ALA A CA 1
ATOM 1123 C C . ALA A 1 141 ? 12.453 -16.438 -4.832 1 96.31 141 ALA A C 1
ATOM 1125 O O . ALA A 1 141 ? 12.938 -16.891 -3.791 1 96.31 141 ALA A O 1
ATOM 1126 N N . GLU A 1 142 ? 13.211 -16.031 -5.828 1 93.56 142 GLU A N 1
ATOM 1127 C CA . GLU A 1 142 ? 14.664 -15.875 -5.75 1 93.56 142 GLU A CA 1
ATOM 1128 C C . GLU A 1 142 ? 15.133 -14.664 -6.551 1 93.56 142 GLU A C 1
ATOM 1130 O O . GLU A 1 142 ? 14.539 -14.32 -7.578 1 93.56 142 GLU A O 1
ATOM 1135 N N . VAL A 1 143 ? 16.125 -14.023 -6 1 90.44 143 VAL A N 1
ATOM 1136 C CA . VAL A 1 143 ? 16.766 -12.93 -6.727 1 90.44 143 VAL A CA 1
ATOM 1137 C C . VAL A 1 143 ? 17.828 -13.484 -7.668 1 90.44 143 VAL A C 1
ATOM 1139 O O . VAL A 1 143 ? 18.719 -14.219 -7.238 1 90.44 143 VAL A O 1
ATOM 1142 N N . SER A 1 144 ? 17.703 -13.32 -8.938 1 83.12 144 SER A N 1
ATOM 1143 C CA . SER A 1 144 ? 18.688 -13.781 -9.906 1 83.12 144 SER A CA 1
ATOM 1144 C C . SER A 1 144 ? 19.875 -12.82 -9.977 1 83.12 144 SER A C 1
ATOM 1146 O O . SER A 1 144 ? 21.016 -13.219 -9.734 1 83.12 144 SER A O 1
ATOM 1148 N N . SER A 1 145 ? 19.734 -11.602 -10.398 1 83.69 145 SER A N 1
ATOM 1149 C CA . SER A 1 145 ? 20.656 -10.469 -10.406 1 83.69 145 SER A CA 1
ATOM 1150 C C . SER A 1 145 ? 19.922 -9.156 -10.141 1 83.69 145 SER A C 1
ATOM 1152 O O . SER A 1 145 ? 19.078 -8.742 -10.938 1 83.69 145 SER A O 1
ATOM 1154 N N . MET A 1 146 ? 20.219 -8.562 -9.047 1 83.12 146 MET A N 1
ATOM 1155 C CA . MET A 1 146 ? 19.5 -7.352 -8.664 1 83.12 146 MET A CA 1
ATOM 1156 C C . MET A 1 146 ? 19.406 -6.383 -9.844 1 83.12 146 MET A C 1
ATOM 1158 O O . MET A 1 146 ? 20.391 -6.129 -10.523 1 83.12 146 MET A O 1
ATOM 1162 N N . PRO A 1 147 ? 18.203 -6 -10.203 1 90.25 147 PRO A N 1
ATOM 1163 C CA . PRO A 1 147 ? 16.891 -6.117 -9.562 1 90.25 147 PRO A CA 1
ATOM 1164 C C . PRO A 1 147 ? 16.031 -7.199 -10.203 1 90.25 147 PRO A C 1
ATOM 1166 O O . PRO A 1 147 ? 14.797 -7.148 -10.102 1 90.25 147 PRO A O 1
ATOM 1169 N N . ALA A 1 148 ? 16.688 -8.109 -10.898 1 92.81 148 ALA A N 1
ATOM 1170 C CA . ALA A 1 148 ? 15.969 -9.211 -11.531 1 92.81 148 ALA A CA 1
ATOM 1171 C C . ALA A 1 148 ? 15.602 -10.289 -10.516 1 92.81 148 ALA A C 1
ATOM 1173 O O . ALA A 1 148 ? 16.391 -10.617 -9.633 1 92.81 148 ALA A O 1
ATOM 1174 N N . CYS A 1 149 ? 14.359 -10.82 -10.648 1 95.56 149 CYS A N 1
ATOM 1175 C CA . CYS A 1 149 ? 13.922 -11.891 -9.758 1 95.56 149 CYS A CA 1
ATOM 1176 C C . CYS A 1 149 ? 13.016 -12.875 -10.492 1 95.56 149 CYS A C 1
ATOM 1178 O O . CYS A 1 149 ? 12.594 -12.609 -11.625 1 95.56 149 CYS A O 1
ATOM 1180 N N . LYS A 1 150 ? 12.875 -14.016 -9.867 1 97.56 150 LYS A N 1
ATOM 11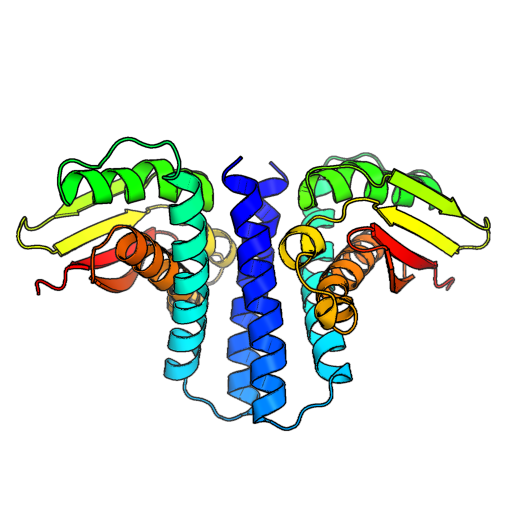81 C CA . LYS A 1 150 ? 12.008 -15.07 -10.383 1 97.56 150 LYS A CA 1
ATOM 1182 C C . LYS A 1 150 ? 11.047 -15.562 -9.297 1 97.56 150 LYS A C 1
ATOM 1184 O O . LYS A 1 150 ? 11.43 -15.695 -8.133 1 97.56 150 LYS A O 1
ATOM 1189 N N . PHE A 1 151 ? 9.797 -15.727 -9.68 1 98.44 151 PHE A N 1
ATOM 1190 C CA . PHE A 1 151 ? 8.797 -16.359 -8.836 1 98.44 151 PHE A CA 1
ATOM 1191 C C . PHE A 1 151 ? 8.43 -17.734 -9.375 1 98.44 151 PHE A C 1
ATOM 1193 O O . PHE A 1 151 ? 8.047 -17.875 -10.539 1 98.44 151 PHE A O 1
ATOM 1200 N N . GLN A 1 152 ? 8.633 -18.734 -8.57 1 98.69 152 GLN A N 1
ATOM 1201 C CA . GLN A 1 152 ? 8.258 -20.094 -8.953 1 98.69 152 GLN A CA 1
ATOM 1202 C C . GLN A 1 152 ? 6.918 -20.484 -8.344 1 98.69 152 GLN A C 1
ATOM 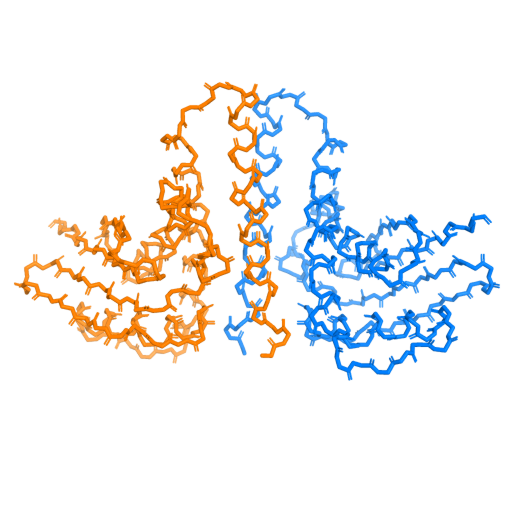1204 O O . GLN A 1 152 ? 6.75 -20.453 -7.125 1 98.69 152 GLN A O 1
ATOM 1209 N N . VAL A 1 153 ? 6.008 -20.859 -9.195 1 98.75 153 VAL A N 1
ATOM 1210 C CA . VAL A 1 153 ? 4.684 -21.297 -8.781 1 98.75 153 VAL A CA 1
ATOM 1211 C C . VAL A 1 153 ? 4.566 -22.812 -8.969 1 98.75 153 VAL A C 1
ATOM 1213 O O . VAL A 1 153 ? 4.742 -23.328 -10.078 1 98.75 153 VAL A O 1
ATOM 1216 N N . MET A 1 154 ? 4.348 -23.5 -7.91 1 98.44 154 MET A N 1
ATOM 1217 C CA . MET A 1 154 ? 4.062 -24.922 -7.953 1 98.44 154 MET A CA 1
ATOM 1218 C C . MET A 1 154 ? 2.594 -25.203 -7.652 1 98.44 154 MET A C 1
ATOM 1220 O O . MET A 1 154 ? 2.146 -25.031 -6.52 1 98.44 154 MET A O 1
ATOM 1224 N N . ILE A 1 155 ? 1.869 -25.625 -8.656 1 97.75 155 ILE A N 1
ATOM 1225 C CA . ILE A 1 155 ? 0.451 -25.922 -8.492 1 97.75 155 ILE A CA 1
ATOM 1226 C C . ILE A 1 155 ? 0.284 -27.203 -7.68 1 97.75 155 ILE A C 1
ATOM 1228 O O . ILE A 1 155 ? 0.997 -28.188 -7.902 1 97.75 155 ILE A O 1
ATOM 1232 N N . GLN A 1 156 ? -0.577 -27.047 -6.656 1 95 156 GLN A N 1
ATOM 1233 C CA . GLN A 1 156 ? -0.877 -28.219 -5.844 1 95 156 GLN A CA 1
ATOM 1234 C C . GLN A 1 156 ? -2.129 -28.938 -6.348 1 95 156 GLN A C 1
ATOM 1236 O O . GLN A 1 156 ? -3.227 -28.375 -6.305 1 95 156 GLN A O 1
ATOM 1241 N N . LYS A 1 157 ? -1.975 -30.078 -7.027 1 82.56 157 LYS A N 1
ATOM 1242 C CA . LYS A 1 157 ? -3.092 -30.859 -7.559 1 82.56 157 LYS A CA 1
ATOM 1243 C C . LYS A 1 157 ? -3.828 -31.594 -6.445 1 82.56 157 LYS A C 1
ATOM 1245 O O . LYS A 1 157 ? -3.211 -32.031 -5.473 1 82.56 157 LYS A O 1
ATOM 1250 N N . LEU A 1 158 ? -5.188 -31.25 -6.32 1 63.16 158 LEU A N 1
ATOM 1251 C CA . LEU A 1 158 ? -5.984 -32.062 -5.418 1 63.16 158 LEU A CA 1
ATOM 1252 C C . LEU A 1 158 ? -5.871 -33.531 -5.789 1 63.16 158 LEU A C 1
ATOM 1254 O O . LEU A 1 158 ? -5.68 -33.875 -6.957 1 63.16 158 LEU A O 1
ATOM 1258 N N . MET B 1 1 ? -10.344 2.168 -11.273 1 46.56 1 MET B N 1
ATOM 1259 C CA . MET B 1 1 ? -9.445 1.268 -11.992 1 46.56 1 MET B CA 1
ATOM 1260 C C . MET B 1 1 ? -8.617 0.438 -11.023 1 46.56 1 MET B C 1
ATOM 1262 O O . MET B 1 1 ? -8.523 0.766 -9.844 1 46.56 1 MET B O 1
ATOM 1266 N N . ALA B 1 2 ? -8.227 -0.827 -11.281 1 52.41 2 ALA B N 1
ATOM 1267 C CA . ALA B 1 2 ? -7.551 -1.851 -10.492 1 52.41 2 ALA B CA 1
ATOM 1268 C C . ALA B 1 2 ? -6.473 -1.234 -9.609 1 52.41 2 ALA B C 1
ATOM 1270 O O . ALA B 1 2 ? -6.23 -1.705 -8.492 1 52.41 2 ALA B O 1
ATOM 1271 N N . ASP B 1 3 ? -6.027 -0.043 -9.922 1 61.09 3 ASP B N 1
ATOM 1272 C CA . ASP B 1 3 ? -4.902 0.568 -9.227 1 61.09 3 ASP B CA 1
ATOM 1273 C C . ASP B 1 3 ? -5.328 1.102 -7.859 1 61.09 3 ASP B C 1
ATOM 1275 O O . ASP B 1 3 ? -4.574 1.011 -6.887 1 61.09 3 ASP B O 1
ATOM 1279 N N . GLU B 1 4 ? -6.668 1.348 -7.688 1 77.94 4 GLU B N 1
ATOM 1280 C CA . GLU B 1 4 ? -7.098 1.977 -6.441 1 77.94 4 GLU B CA 1
ATOM 1281 C C . GLU B 1 4 ? -7.344 0.936 -5.355 1 77.94 4 GLU B C 1
ATOM 1283 O O . GLU B 1 4 ? -7.211 1.232 -4.164 1 77.94 4 GLU B O 1
ATOM 1288 N N . ALA B 1 5 ? -7.492 -0.199 -5.781 1 90 5 ALA B N 1
ATOM 1289 C CA . ALA B 1 5 ? -7.875 -1.237 -4.828 1 90 5 ALA B CA 1
ATOM 1290 C C . ALA B 1 5 ? -6.66 -1.753 -4.059 1 90 5 ALA B C 1
ATOM 1292 O O . ALA B 1 5 ? -6.773 -2.137 -2.893 1 90 5 ALA B O 1
ATOM 1293 N N . LEU B 1 6 ? -5.504 -1.674 -4.738 1 93.75 6 LEU B N 1
ATOM 1294 C CA . LEU B 1 6 ? -4.289 -2.207 -4.137 1 93.75 6 LEU B CA 1
ATOM 1295 C C . LEU B 1 6 ? -3.961 -1.479 -2.836 1 93.75 6 LEU B C 1
ATOM 1297 O O . LEU B 1 6 ? -3.742 -2.113 -1.802 1 93.75 6 LEU B O 1
ATOM 1301 N N . PHE B 1 7 ? -4.004 -0.183 -2.854 1 94.38 7 PHE B N 1
ATOM 1302 C CA . PHE B 1 7 ? -3.688 0.606 -1.67 1 94.38 7 PHE B CA 1
ATOM 1303 C C . PHE B 1 7 ? -4.707 0.359 -0.566 1 94.38 7 PHE B C 1
ATOM 1305 O O . PHE B 1 7 ? -4.344 0.177 0.597 1 94.38 7 PHE B O 1
ATOM 1312 N N . LEU B 1 8 ? -5.93 0.332 -0.957 1 93.44 8 LEU B N 1
ATOM 1313 C CA . LEU B 1 8 ? -6.996 0.134 0.02 1 93.44 8 LEU B CA 1
ATOM 1314 C C . LEU B 1 8 ? -6.844 -1.207 0.729 1 93.44 8 LEU B C 1
ATOM 1316 O O . LEU B 1 8 ? -6.914 -1.276 1.958 1 93.44 8 LEU B O 1
ATOM 1320 N N . LEU B 1 9 ? -6.621 -2.205 -0.017 1 94.81 9 LEU B N 1
ATOM 1321 C CA . LEU B 1 9 ? -6.504 -3.551 0.535 1 94.81 9 LEU B CA 1
ATOM 1322 C C . LEU B 1 9 ? -5.254 -3.68 1.395 1 94.81 9 LEU B C 1
ATOM 1324 O O . LEU B 1 9 ? -5.297 -4.262 2.48 1 94.81 9 LEU B O 1
ATOM 1328 N N . LEU B 1 10 ? -4.137 -3.137 0.88 1 96.19 10 LEU B N 1
ATOM 1329 C CA . LEU B 1 10 ? -2.898 -3.205 1.647 1 96.19 10 LEU B CA 1
ATOM 1330 C C . LEU B 1 10 ? -3.016 -2.406 2.941 1 96.19 10 LEU B C 1
ATOM 1332 O O . LEU B 1 10 ? -2.568 -2.857 3.998 1 96.19 10 LEU B O 1
ATOM 1336 N N . HIS B 1 11 ? -3.596 -1.241 2.869 1 95.94 11 HIS B N 1
ATOM 1337 C CA . HIS B 1 11 ? -3.814 -0.427 4.059 1 95.94 11 HIS B CA 1
ATOM 1338 C C . HIS B 1 11 ? -4.637 -1.179 5.098 1 95.94 11 HIS B C 1
ATOM 1340 O O . HIS B 1 11 ? -4.297 -1.18 6.285 1 95.94 11 HIS B O 1
ATOM 1346 N N . ASN B 1 12 ? -5.691 -1.807 4.648 1 94.56 12 ASN B N 1
ATOM 1347 C CA . ASN B 1 12 ? -6.52 -2.586 5.562 1 94.56 12 ASN B CA 1
ATOM 1348 C C . ASN B 1 12 ? -5.719 -3.697 6.234 1 94.56 12 ASN B C 1
ATOM 1350 O O . ASN B 1 12 ? -5.875 -3.943 7.434 1 94.56 12 ASN B O 1
ATOM 1354 N N . GLU B 1 13 ? -4.844 -4.34 5.48 1 96.06 13 GLU B N 1
ATOM 1355 C CA . GLU B 1 13 ? -4.023 -5.414 6.031 1 96.06 13 GLU B CA 1
ATOM 1356 C C . GLU B 1 13 ? -2.998 -4.875 7.023 1 96.06 13 GLU B C 1
ATOM 1358 O O . GLU B 1 13 ? -2.697 -5.52 8.031 1 96.06 13 GLU B O 1
ATOM 1363 N N . VAL B 1 14 ? -2.451 -3.73 6.719 1 96.69 14 VAL B N 1
ATOM 1364 C CA . VAL B 1 14 ? -1.487 -3.094 7.609 1 96.69 14 VAL B CA 1
ATOM 1365 C C . VAL B 1 14 ? -2.156 -2.766 8.945 1 96.69 14 VAL B C 1
ATOM 1367 O O . VAL B 1 14 ? -1.63 -3.102 10.008 1 96.69 14 VAL B O 1
ATOM 1370 N N . VAL B 1 15 ? -3.35 -2.152 8.875 1 95.19 15 VAL B N 1
ATOM 1371 C CA . VAL B 1 15 ? -4.074 -1.791 10.086 1 95.19 15 VAL B CA 1
ATOM 1372 C C . VAL B 1 15 ? -4.398 -3.049 10.891 1 95.19 15 VAL B C 1
ATOM 1374 O O . VAL B 1 15 ? -4.129 -3.113 12.094 1 95.19 15 VAL B O 1
ATOM 1377 N N . SER B 1 16 ? -4.891 -4.051 10.219 1 92.69 16 SER B N 1
ATOM 1378 C CA . SER B 1 16 ? -5.23 -5.309 10.883 1 92.69 16 SER B CA 1
ATOM 1379 C C . SER B 1 16 ? -4 -5.938 11.531 1 92.69 16 SER B C 1
ATOM 1381 O O . SER B 1 16 ? -4.062 -6.41 12.664 1 92.69 16 SER B O 1
ATOM 1383 N N . GLY B 1 17 ? -2.895 -5.91 10.812 1 91.94 17 GLY B N 1
ATOM 1384 C CA . GLY B 1 17 ? -1.666 -6.496 11.328 1 91.94 17 GLY B CA 1
ATOM 1385 C C . GLY B 1 17 ? -1.136 -5.777 12.562 1 91.94 17 GLY B C 1
ATOM 1386 O O . GLY B 1 17 ? -0.701 -6.418 13.516 1 91.94 17 GLY B O 1
ATOM 1387 N N . VAL B 1 18 ? -1.15 -4.527 12.531 1 93.31 18 VAL B N 1
ATOM 1388 C CA . VAL B 1 18 ? -0.647 -3.725 13.641 1 93.31 18 VAL B CA 1
ATOM 1389 C C . VAL B 1 18 ? -1.482 -3.99 14.898 1 93.31 18 VAL B C 1
ATOM 1391 O O . VAL B 1 18 ? -0.936 -4.191 15.984 1 93.31 18 VAL B O 1
ATOM 1394 N N . TYR B 1 19 ? -2.799 -4.051 14.781 1 91 19 TYR B N 1
ATOM 1395 C CA . TYR B 1 19 ? -3.674 -4.211 15.938 1 91 19 TYR B CA 1
ATOM 1396 C C . TYR B 1 19 ? -3.697 -5.66 16.406 1 91 19 TYR B C 1
ATOM 1398 O O . TYR B 1 19 ? -3.82 -5.93 17.609 1 91 19 TYR B O 1
ATOM 1406 N N . LYS B 1 20 ? -3.527 -6.621 15.477 1 88.88 20 LYS B N 1
ATOM 1407 C CA . LYS B 1 20 ? -3.418 -8.023 15.867 1 88.88 20 LYS B CA 1
ATOM 1408 C C . LYS B 1 20 ? -2.148 -8.266 16.688 1 88.88 20 LYS B C 1
ATOM 1410 O O . LYS B 1 20 ? -2.174 -8.984 17.688 1 88.88 20 LYS B O 1
ATOM 1415 N N . SER B 1 21 ? -1.07 -7.703 16.219 1 85.75 21 SER B N 1
ATOM 1416 C CA . SER B 1 21 ? 0.194 -7.836 16.938 1 85.75 21 SER B CA 1
ATOM 1417 C C . SER B 1 21 ? 0.107 -7.223 18.328 1 85.75 21 SER B C 1
ATOM 1419 O O . SER B 1 21 ? 0.683 -7.746 19.281 1 85.75 21 SER B O 1
ATOM 1421 N N . ALA B 1 22 ? -0.606 -6.137 18.438 1 83.25 22 ALA B N 1
ATOM 1422 C CA . ALA B 1 22 ? -0.763 -5.461 19.734 1 83.25 22 ALA B CA 1
ATOM 1423 C C . ALA B 1 22 ? -1.604 -6.297 20.688 1 83.25 22 ALA B C 1
ATOM 1425 O O . ALA B 1 22 ? -1.332 -6.332 21.891 1 83.25 22 ALA B O 1
ATOM 1426 N N . GLU B 1 23 ? -2.625 -6.922 20.172 1 81.69 23 GLU B N 1
ATOM 1427 C CA . GLU B 1 23 ? -3.469 -7.785 21 1 81.69 23 GLU B CA 1
ATOM 1428 C C . GLU B 1 23 ? -2.674 -8.961 21.562 1 81.69 23 GLU B C 1
ATOM 1430 O O . GLU B 1 23 ? -2.883 -9.359 22.703 1 81.69 23 GLU B O 1
ATOM 1435 N N . GLN B 1 24 ? -1.74 -9.422 20.75 1 77.75 24 GLN B N 1
ATOM 1436 C CA . GLN B 1 24 ? -0.917 -10.547 21.172 1 77.75 24 GLN B CA 1
ATOM 1437 C C . GLN B 1 24 ? 0.108 -10.117 22.219 1 77.75 24 GLN B C 1
ATOM 1439 O O . GLN B 1 24 ? 0.511 -10.914 23.078 1 77.75 24 GLN B O 1
ATOM 1444 N N . GLY B 1 25 ? 0.562 -8.828 22.219 1 71.12 25 GLY B N 1
ATOM 1445 C CA . GLY B 1 25 ? 1.587 -8.336 23.125 1 71.12 25 GLY B CA 1
ATOM 1446 C C . GLY B 1 25 ? 1.038 -7.43 24.203 1 71.12 25 GLY B C 1
ATOM 1447 O O . GLY B 1 25 ? 1.8 -6.859 25 1 71.12 25 GLY B O 1
ATOM 1448 N N . GLU B 1 26 ? -0.243 -7.316 24.297 1 69.75 26 GLU B N 1
ATOM 1449 C CA . GLU B 1 26 ? -0.897 -6.457 25.281 1 69.75 26 GLU B CA 1
ATOM 1450 C C . GLU B 1 26 ? -0.444 -5.008 25.125 1 69.75 26 GLU B C 1
ATOM 1452 O O . GLU B 1 26 ? -0.14 -4.34 26.125 1 69.75 26 GLU B O 1
ATOM 1457 N N . VAL B 1 27 ? -0.294 -4.672 23.922 1 73 27 VAL B N 1
ATOM 1458 C CA . VAL B 1 27 ? 0.113 -3.303 23.625 1 73 27 VAL B CA 1
ATOM 1459 C C . VAL B 1 27 ? -1.119 -2.404 23.547 1 73 27 VAL B C 1
ATOM 1461 O O . VAL B 1 27 ? -2.172 -2.822 23.062 1 73 27 VAL B O 1
ATOM 1464 N N . GLU B 1 28 ? -1.043 -1.231 24.078 1 79.06 28 GLU B N 1
ATOM 1465 C CA . GLU B 1 28 ? -2.127 -0.256 24.141 1 79.06 28 GLU B CA 1
ATOM 1466 C C . GLU B 1 28 ? -2.461 0.296 22.766 1 79.06 28 GLU B C 1
ATOM 1468 O O . GLU B 1 28 ? -1.58 0.416 21.906 1 79.06 28 GLU B O 1
ATOM 1473 N N . ASN B 1 29 ? -3.734 0.585 22.5 1 82.81 29 ASN B N 1
ATOM 1474 C CA . ASN B 1 29 ? -4.262 1.162 21.281 1 82.81 29 ASN B CA 1
ATOM 1475 C C . ASN B 1 29 ? -3.463 2.387 20.844 1 82.81 29 ASN B C 1
ATOM 1477 O O . ASN B 1 29 ? -3.229 2.592 19.641 1 82.81 29 ASN B O 1
ATOM 1481 N N . GLY B 1 30 ? -3.062 3.105 21.844 1 86.81 30 GLY B N 1
ATOM 1482 C CA . GLY B 1 30 ? -2.279 4.297 21.547 1 86.81 30 GLY B CA 1
ATOM 1483 C C . GLY B 1 30 ? -0.996 3.996 20.797 1 86.81 30 GLY B C 1
ATOM 1484 O O . GLY B 1 30 ? -0.604 4.75 19.906 1 86.81 30 GLY B O 1
ATOM 1485 N N . ARG B 1 31 ? -0.378 2.91 21.125 1 91.06 31 ARG B N 1
ATOM 1486 C CA . ARG B 1 31 ? 0.859 2.521 20.453 1 91.06 31 ARG B CA 1
ATOM 1487 C C . ARG B 1 31 ? 0.591 2.098 19.016 1 91.06 31 ARG B C 1
ATOM 1489 O O . ARG B 1 31 ? 1.41 2.346 18.125 1 91.06 31 ARG B O 1
ATOM 1496 N N . CYS B 1 32 ? -0.553 1.544 18.797 1 93.19 32 CYS B N 1
ATOM 1497 C CA . CYS B 1 32 ? -0.938 1.145 17.438 1 93.19 32 CYS B CA 1
ATOM 1498 C C . CYS B 1 32 ? -1.145 2.363 16.547 1 93.19 32 CYS B C 1
ATOM 1500 O O . CYS B 1 32 ? -0.669 2.395 15.414 1 93.19 32 CYS B O 1
ATOM 1502 N N . ILE B 1 33 ? -1.82 3.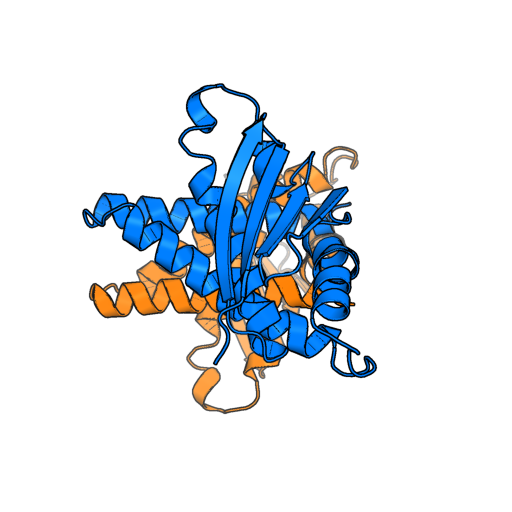348 17.125 1 94.38 33 ILE B N 1
ATOM 1503 C CA . ILE B 1 33 ? -2.068 4.586 16.406 1 94.38 33 ILE B CA 1
ATOM 1504 C C . ILE B 1 33 ? -0.742 5.246 16.031 1 94.38 33 ILE B C 1
ATOM 1506 O O . ILE B 1 33 ? -0.542 5.66 14.891 1 94.38 33 ILE B O 1
ATOM 1510 N N . THR B 1 34 ? 0.14 5.27 16.969 1 95.62 34 THR B N 1
ATOM 1511 C CA . THR B 1 34 ? 1.445 5.887 16.75 1 95.62 34 THR B CA 1
ATOM 1512 C C . THR B 1 34 ? 2.219 5.152 15.664 1 95.62 34 THR B C 1
ATOM 1514 O O . THR B 1 34 ? 2.867 5.781 14.82 1 95.62 34 THR B O 1
ATOM 1517 N N . LYS B 1 35 ? 2.162 3.855 15.648 1 95.69 35 LYS B N 1
ATOM 1518 C CA . LYS B 1 35 ? 2.842 3.055 14.641 1 95.69 35 LYS B CA 1
ATOM 1519 C C . LYS B 1 35 ? 2.301 3.357 13.242 1 95.69 35 LYS B C 1
ATOM 1521 O O . LYS B 1 35 ? 3.072 3.543 12.297 1 95.69 35 LYS B O 1
ATOM 1526 N N . LEU B 1 36 ? 1.007 3.416 13.141 1 97.12 36 LEU B N 1
ATOM 1527 C CA . LEU B 1 36 ? 0.371 3.709 11.859 1 97.12 36 LEU B CA 1
ATOM 1528 C C . LEU B 1 36 ? 0.695 5.129 11.406 1 97.12 36 LEU B C 1
ATOM 1530 O O . LEU B 1 36 ? 0.979 5.355 10.227 1 97.12 36 LEU B O 1
ATOM 1534 N N . GLU B 1 37 ? 0.659 6.07 12.336 1 98.25 37 GLU B N 1
ATOM 1535 C CA . GLU B 1 37 ? 1.011 7.449 12.023 1 98.25 37 GLU B CA 1
ATOM 1536 C C . GLU B 1 37 ? 2.451 7.555 11.531 1 98.25 37 GLU B C 1
ATOM 1538 O O . GLU B 1 37 ? 2.74 8.289 10.586 1 98.25 37 GLU B O 1
ATOM 1543 N N . ASN B 1 38 ? 3.312 6.848 12.203 1 98.12 38 ASN B N 1
ATOM 1544 C CA . ASN B 1 38 ? 4.719 6.883 11.82 1 98.12 38 ASN B CA 1
ATOM 1545 C C . ASN B 1 38 ? 4.934 6.305 10.422 1 98.12 38 ASN B C 1
ATOM 1547 O O . ASN B 1 38 ? 5.75 6.816 9.656 1 98.12 38 ASN B O 1
ATOM 1551 N N . MET B 1 39 ? 4.258 5.23 10.172 1 97.75 39 MET B N 1
ATOM 1552 C CA . MET B 1 39 ? 4.312 4.66 8.828 1 97.75 39 MET B CA 1
ATOM 1553 C C . MET B 1 39 ? 3.818 5.664 7.797 1 97.75 39 MET B C 1
ATOM 1555 O O . MET B 1 39 ? 4.488 5.91 6.789 1 97.75 39 MET B O 1
ATOM 1559 N N . GLY B 1 40 ? 2.672 6.254 8.055 1 98.62 40 GLY B N 1
ATOM 1560 C CA . GLY B 1 40 ? 2.152 7.285 7.176 1 98.62 40 GLY B CA 1
ATOM 1561 C C . GLY B 1 40 ? 3.105 8.453 6.992 1 98.62 40 GLY B C 1
ATOM 1562 O O . GLY B 1 40 ? 3.248 8.977 5.887 1 98.62 40 GLY B O 1
ATOM 1563 N N . PHE B 1 41 ? 3.75 8.828 8.07 1 98.75 41 PHE B N 1
ATOM 1564 C CA . PHE B 1 41 ? 4.676 9.953 8.047 1 98.75 41 PHE B CA 1
ATOM 1565 C C . PHE B 1 41 ? 5.793 9.711 7.031 1 98.75 41 PHE B C 1
ATOM 1567 O O . PHE B 1 41 ? 6.078 10.57 6.199 1 98.75 41 PHE B O 1
ATOM 1574 N N . ARG B 1 42 ? 6.375 8.5 7.074 1 98 42 ARG B N 1
ATOM 1575 C CA . ARG B 1 42 ? 7.477 8.18 6.172 1 98 42 ARG B CA 1
ATOM 1576 C C . ARG B 1 42 ? 6.996 8.109 4.727 1 98 42 ARG B C 1
ATOM 1578 O O . ARG B 1 42 ? 7.688 8.57 3.816 1 98 42 ARG B O 1
ATOM 1585 N N . VAL B 1 43 ? 5.875 7.547 4.535 1 97.69 43 VAL B N 1
ATOM 1586 C CA . VAL B 1 43 ? 5.309 7.457 3.195 1 97.69 43 VAL B CA 1
ATOM 1587 C C . VAL B 1 43 ? 5.008 8.859 2.668 1 97.69 43 VAL B C 1
ATOM 1589 O O . VAL B 1 43 ? 5.324 9.18 1.518 1 97.69 43 VAL B O 1
ATOM 1592 N N . GLY B 1 44 ? 4.387 9.695 3.52 1 98.31 44 GLY B N 1
ATOM 1593 C CA . GLY B 1 44 ? 4.082 11.07 3.133 1 98.31 44 GLY B CA 1
ATOM 1594 C C . GLY B 1 44 ? 5.316 11.859 2.742 1 98.31 44 GLY B C 1
ATOM 1595 O O . GLY B 1 44 ? 5.293 12.602 1.758 1 98.31 44 GLY B O 1
ATOM 1596 N N . GLN B 1 45 ? 6.395 11.695 3.555 1 97.81 45 GLN B N 1
ATOM 1597 C CA . GLN B 1 45 ? 7.652 12.352 3.229 1 97.81 45 GLN B CA 1
ATOM 1598 C C . GLN B 1 45 ? 8.141 11.953 1.841 1 97.81 45 GLN B C 1
ATOM 1600 O O . GLN B 1 45 ? 8.5 12.805 1.029 1 97.81 45 GLN B O 1
ATOM 1605 N N . GLY B 1 46 ? 8.109 10.656 1.626 1 96.12 46 GLY B N 1
ATOM 1606 C CA . GLY B 1 46 ? 8.594 10.141 0.354 1 96.12 46 GLY B CA 1
ATOM 1607 C C . GLY B 1 46 ? 7.75 10.586 -0.827 1 96.12 46 GLY B C 1
ATOM 1608 O O . GLY B 1 46 ? 8.281 10.906 -1.891 1 96.12 46 GLY B O 1
ATOM 1609 N N . LEU B 1 47 ? 6.473 10.578 -0.704 1 96.06 47 LEU B N 1
ATOM 1610 C CA . LEU B 1 47 ? 5.566 10.953 -1.785 1 96.06 47 LEU B CA 1
ATOM 1611 C C . LEU B 1 47 ? 5.738 12.422 -2.16 1 96.06 47 LEU B C 1
ATOM 1613 O O . LEU B 1 47 ? 5.855 12.75 -3.342 1 96.06 47 LEU B O 1
ATOM 1617 N N . ILE B 1 48 ? 5.766 13.289 -1.118 1 96.69 48 ILE B N 1
ATOM 1618 C CA . ILE B 1 48 ? 5.855 14.719 -1.365 1 96.69 48 ILE B CA 1
ATOM 1619 C C . ILE B 1 48 ? 7.184 15.039 -2.051 1 96.69 48 ILE B C 1
ATOM 1621 O O . ILE B 1 48 ? 7.238 15.898 -2.938 1 96.69 48 ILE B O 1
ATOM 1625 N N . GLU B 1 49 ? 8.234 14.367 -1.616 1 94.75 49 GLU B N 1
ATOM 1626 C CA . GLU B 1 49 ? 9.531 14.555 -2.258 1 94.75 49 GLU B CA 1
ATOM 1627 C C . GLU B 1 49 ? 9.445 14.289 -3.758 1 94.75 49 GLU B C 1
ATOM 1629 O O . GLU B 1 49 ? 10.008 15.039 -4.559 1 94.75 49 GLU B O 1
ATOM 1634 N N . ARG B 1 50 ? 8.742 13.289 -4.145 1 91.06 50 ARG B N 1
ATOM 1635 C CA . ARG B 1 50 ? 8.625 12.891 -5.543 1 91.06 50 ARG B CA 1
ATOM 1636 C C . ARG B 1 50 ? 7.66 13.805 -6.293 1 91.06 50 ARG B C 1
ATOM 1638 O O . ARG B 1 50 ? 7.898 14.148 -7.453 1 91.06 50 ARG B O 1
ATOM 1645 N N . PHE B 1 51 ? 6.633 14.227 -5.609 1 90.69 51 PHE B N 1
ATOM 1646 C CA . PHE B 1 51 ? 5.582 15.023 -6.238 1 90.69 51 PHE B CA 1
ATOM 1647 C C . PHE B 1 51 ? 6.047 16.453 -6.465 1 90.69 51 PHE B C 1
ATOM 1649 O O . PHE B 1 51 ? 5.539 17.141 -7.352 1 90.69 51 PHE B O 1
ATOM 1656 N N . THR B 1 52 ? 6.965 16.922 -5.648 1 92.06 52 THR B N 1
ATOM 1657 C CA . THR B 1 52 ? 7.309 18.344 -5.707 1 92.06 52 THR B CA 1
ATOM 1658 C C . THR B 1 52 ? 8.695 18.531 -6.324 1 92.06 52 THR B C 1
ATOM 1660 O O . THR B 1 52 ? 9.242 19.641 -6.293 1 92.06 52 THR B O 1
ATOM 1663 N N . LYS B 1 53 ? 9.297 17.453 -6.863 1 87.94 53 LYS B N 1
ATOM 1664 C CA . LYS B 1 53 ? 10.641 17.516 -7.426 1 87.94 53 LYS B CA 1
ATOM 1665 C C . LYS B 1 53 ? 10.734 18.578 -8.516 1 87.94 53 LYS B C 1
ATOM 1667 O O . LYS B 1 53 ? 11.68 19.375 -8.531 1 87.94 53 LYS B O 1
ATOM 1672 N N . ASP B 1 54 ? 9.766 18.688 -9.414 1 86.56 54 ASP B N 1
ATOM 1673 C CA . ASP B 1 54 ? 9.82 19.625 -10.531 1 86.56 54 ASP B CA 1
ATOM 1674 C C . ASP B 1 54 ? 8.773 20.734 -10.367 1 86.56 54 ASP B C 1
ATOM 1676 O O . ASP B 1 54 ? 8.43 21.406 -11.336 1 86.56 54 ASP B O 1
ATOM 1680 N N . THR B 1 55 ? 8.172 20.812 -9.125 1 85.62 55 THR B N 1
ATOM 1681 C CA . THR B 1 55 ? 7.141 21.797 -8.867 1 85.62 55 THR B CA 1
ATOM 1682 C C . THR B 1 55 ? 7.758 23.125 -8.398 1 85.62 55 THR B C 1
ATOM 1684 O O . THR B 1 55 ? 8.797 23.125 -7.734 1 85.62 55 THR B O 1
ATOM 1687 N N . ALA B 1 56 ? 7.152 24.219 -8.805 1 86.62 56 ALA B N 1
ATOM 1688 C CA . ALA B 1 56 ? 7.57 25.547 -8.344 1 86.62 56 ALA B CA 1
ATOM 1689 C C . ALA B 1 56 ? 7.422 25.672 -6.828 1 86.62 56 ALA B C 1
ATOM 1691 O O . ALA B 1 56 ? 6.664 24.922 -6.207 1 86.62 56 ALA B O 1
ATOM 1692 N N . ARG B 1 57 ? 8.211 26.641 -6.328 1 91.25 57 ARG B N 1
ATOM 1693 C CA . ARG B 1 57 ? 8.125 26.906 -4.898 1 91.25 57 ARG B CA 1
ATOM 1694 C C . ARG B 1 57 ? 6.734 27.406 -4.52 1 91.25 57 ARG B C 1
ATOM 1696 O O . ARG B 1 57 ? 6.129 28.188 -5.258 1 91.25 57 ARG B O 1
ATOM 1703 N N . PHE B 1 58 ? 6.297 26.906 -3.395 1 94.88 58 PHE B N 1
ATOM 1704 C CA . PHE B 1 58 ? 5.008 27.359 -2.887 1 94.88 58 PHE B CA 1
ATOM 1705 C C . PHE B 1 58 ? 5.109 28.766 -2.316 1 94.88 58 PHE B 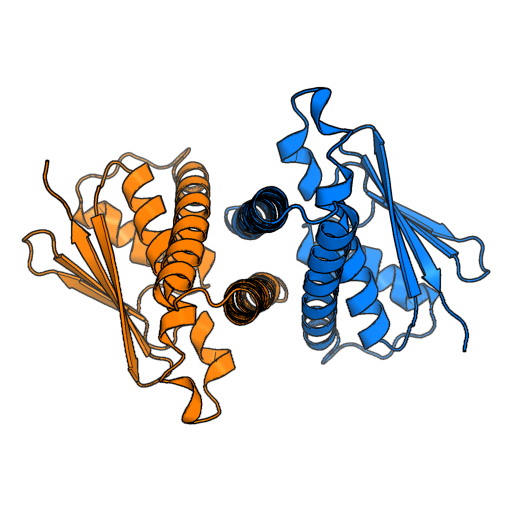C 1
ATOM 1707 O O . PHE B 1 58 ? 6.102 29.109 -1.674 1 94.88 58 PHE B O 1
ATOM 1714 N N . LYS B 1 59 ? 4.117 29.547 -2.443 1 94.56 59 LYS B N 1
ATOM 1715 C CA . LYS B 1 59 ? 4.098 30.938 -2.027 1 94.56 59 LYS B CA 1
ATOM 1716 C C . LYS B 1 59 ? 4.016 31.062 -0.508 1 94.56 59 LYS B C 1
ATOM 1718 O O . LYS B 1 59 ? 4.723 31.875 0.095 1 94.56 59 LYS B O 1
ATOM 1723 N N . ASP B 1 60 ? 3.064 30.453 0.075 1 94.31 60 ASP B N 1
ATOM 1724 C CA . ASP B 1 60 ? 2.828 30.516 1.515 1 94.31 60 ASP B CA 1
ATOM 1725 C C . ASP B 1 60 ? 2.174 29.219 2.01 1 94.31 60 ASP B C 1
ATOM 1727 O O . ASP B 1 60 ? 2.008 28.266 1.244 1 94.31 60 ASP B O 1
ATOM 1731 N N . GLU B 1 61 ? 1.882 29.156 3.297 1 94.12 61 GLU B N 1
ATOM 1732 C CA . GLU B 1 61 ? 1.308 27.984 3.965 1 94.12 61 GLU B CA 1
ATOM 1733 C C . GLU B 1 61 ? -0.012 27.578 3.32 1 94.12 61 GLU B C 1
ATOM 1735 O O . GLU B 1 61 ? -0.28 26.391 3.146 1 94.12 61 GLU B O 1
ATOM 1740 N N . LEU B 1 62 ? -0.808 28.578 3.021 1 95.44 62 LEU B N 1
ATOM 1741 C CA . LEU B 1 62 ? -2.102 28.297 2.41 1 95.44 62 LEU B CA 1
ATOM 1742 C C . LEU B 1 62 ? -1.929 27.609 1.061 1 95.44 62 LEU B C 1
ATOM 1744 O O . LEU B 1 62 ? -2.686 26.703 0.722 1 95.44 62 LEU B O 1
ATOM 1748 N N . ASP B 1 63 ? -0.985 28.031 0.313 1 96.06 63 ASP B N 1
ATOM 1749 C CA . ASP B 1 63 ? -0.682 27.422 -0.973 1 96.06 63 ASP B CA 1
ATOM 1750 C C . ASP B 1 63 ? -0.308 25.953 -0.8 1 96.06 63 ASP B C 1
ATOM 1752 O O . ASP B 1 63 ? -0.733 25.094 -1.584 1 96.06 63 ASP B O 1
ATOM 1756 N N . ILE B 1 64 ? 0.445 25.672 0.174 1 97.44 64 ILE B N 1
ATOM 1757 C CA . ILE B 1 64 ? 0.852 24.297 0.485 1 97.44 64 ILE B CA 1
ATOM 1758 C C . ILE B 1 64 ? -0.374 23.469 0.853 1 97.44 64 ILE B C 1
ATOM 1760 O O . ILE B 1 64 ? -0.538 22.344 0.368 1 97.44 64 ILE B O 1
ATOM 1764 N N . MET B 1 65 ? -1.216 24.047 1.688 1 98 65 MET B N 1
ATOM 1765 C CA . MET B 1 65 ? -2.41 23.328 2.115 1 98 65 MET B CA 1
ATOM 1766 C C . MET B 1 65 ? -3.322 23.031 0.929 1 98 65 MET B C 1
ATOM 1768 O O . MET B 1 65 ? -3.916 21.953 0.851 1 98 65 MET B O 1
ATOM 1772 N N . LYS B 1 66 ? -3.4 23.969 0.067 1 97.5 66 LYS B N 1
ATOM 1773 C CA . LYS B 1 66 ? -4.195 23.766 -1.14 1 97.5 66 LYS B CA 1
ATOM 1774 C C . LYS B 1 66 ? -3.619 22.641 -1.988 1 97.5 66 LYS B C 1
ATOM 1776 O O . LYS B 1 66 ? -4.367 21.828 -2.549 1 97.5 66 LYS B O 1
ATOM 1781 N N . PHE B 1 67 ? -2.324 22.641 -2.139 1 97.44 67 PHE B N 1
ATOM 1782 C CA . PHE B 1 67 ? -1.647 21.562 -2.848 1 97.44 67 PHE B CA 1
ATOM 1783 C C . PHE B 1 67 ? -1.964 20.219 -2.211 1 97.44 67 PHE B C 1
ATOM 1785 O O . PHE B 1 67 ? -2.234 19.234 -2.912 1 97.44 67 PHE B O 1
ATOM 1792 N N . ILE B 1 68 ? -1.934 20.125 -0.855 1 98.19 68 ILE B N 1
ATOM 1793 C CA . ILE B 1 68 ? -2.258 18.906 -0.132 1 98.19 68 ILE B CA 1
ATOM 1794 C C . ILE B 1 68 ? -3.691 18.484 -0.448 1 98.19 68 ILE B C 1
ATOM 1796 O O . ILE B 1 68 ? -3.947 17.312 -0.759 1 98.19 68 ILE B O 1
ATOM 1800 N N . CYS B 1 69 ? -4.605 19.391 -0.405 1 98.62 69 CYS B N 1
ATOM 1801 C CA . CYS B 1 69 ? -6.035 19.141 -0.55 1 98.62 69 CYS B CA 1
ATOM 1802 C C . CYS B 1 69 ? -6.375 18.75 -1.982 1 98.62 69 CYS B C 1
ATOM 1804 O O . CYS B 1 69 ? -7.309 17.984 -2.215 1 98.62 69 CYS B O 1
ATOM 1806 N N . LYS B 1 70 ? -5.66 19.203 -2.857 1 97.5 70 LYS B N 1
ATOM 1807 C CA . LYS B 1 70 ? -6.008 18.984 -4.262 1 97.5 70 LYS B CA 1
ATOM 1808 C C . LYS B 1 70 ? -5.113 17.922 -4.895 1 97.5 70 LYS B C 1
ATOM 1810 O O . LYS B 1 70 ? -5.535 16.781 -5.086 1 97.5 70 LYS B O 1
ATOM 1815 N N . ASP B 1 71 ? -3.867 18.219 -5.156 1 94.88 71 ASP B N 1
ATOM 1816 C CA . ASP B 1 71 ? -2.963 17.359 -5.914 1 94.88 71 ASP B CA 1
ATOM 1817 C C . ASP B 1 71 ? -2.588 16.125 -5.113 1 94.88 71 ASP B C 1
ATOM 1819 O O . ASP B 1 71 ? -2.752 14.992 -5.594 1 94.88 71 ASP B O 1
ATOM 1823 N N . PHE B 1 72 ? -2.08 16.359 -3.928 1 95.75 72 PHE B N 1
ATOM 1824 C CA . PHE B 1 72 ? -1.619 15.266 -3.094 1 95.75 72 PHE B CA 1
ATOM 1825 C C . PHE B 1 72 ? -2.764 14.305 -2.777 1 95.75 72 PHE B C 1
ATOM 1827 O O . PHE B 1 72 ? -2.635 13.094 -2.951 1 95.75 72 PHE B O 1
ATOM 1834 N N . TRP B 1 73 ? -3.885 14.867 -2.314 1 97.44 73 TRP B N 1
ATOM 1835 C CA . TRP B 1 73 ? -5.035 14.07 -1.917 1 97.44 73 TRP B CA 1
ATOM 1836 C C . TRP B 1 73 ? -5.578 13.266 -3.098 1 97.44 73 TRP B C 1
ATOM 1838 O O . TRP B 1 73 ? -5.934 12.094 -2.953 1 97.44 73 TRP B O 1
ATOM 1848 N N . THR B 1 74 ? -5.621 13.836 -4.27 1 95.62 74 THR B N 1
ATOM 1849 C CA . THR B 1 74 ? -6.125 13.188 -5.477 1 95.62 74 THR B CA 1
ATOM 1850 C C . THR B 1 74 ? -5.227 12.023 -5.879 1 95.62 74 THR B C 1
ATOM 1852 O O . THR B 1 74 ? -5.719 10.977 -6.305 1 95.62 74 THR B O 1
ATOM 1855 N N . THR B 1 75 ? -4.016 12.234 -5.723 1 91.94 75 THR B N 1
ATOM 1856 C CA . THR B 1 75 ? -3.066 11.188 -6.082 1 91.94 75 THR B CA 1
ATOM 1857 C C . THR B 1 75 ? -3.234 9.969 -5.184 1 91.94 75 THR B C 1
ATOM 1859 O O . THR B 1 75 ? -3.184 8.828 -5.652 1 91.94 75 THR B O 1
ATOM 1862 N N . VAL B 1 76 ? -3.443 10.219 -3.938 1 94.38 76 VAL B N 1
ATOM 1863 C CA . VAL B 1 76 ? -3.473 9.141 -2.957 1 94.38 76 VAL B CA 1
ATOM 1864 C C . VAL B 1 76 ? -4.875 8.547 -2.887 1 94.38 76 VAL B C 1
ATOM 1866 O O . VAL B 1 76 ? -5.039 7.324 -2.836 1 94.38 76 VAL B O 1
ATOM 1869 N N . PHE B 1 77 ? -5.883 9.391 -2.93 1 94.38 77 PHE B N 1
ATOM 1870 C CA . PHE B 1 77 ? -7.227 8.922 -2.613 1 94.38 77 PHE B CA 1
ATOM 1871 C C . PHE B 1 77 ? -8.156 9.094 -3.807 1 94.38 77 PHE B C 1
ATOM 1873 O O . PHE B 1 77 ? -9.359 8.828 -3.709 1 94.38 77 PHE B O 1
ATOM 1880 N N . LYS B 1 78 ? -7.734 9.578 -4.945 1 92.75 78 LYS B N 1
ATOM 1881 C CA . LYS B 1 78 ? -8.398 9.633 -6.246 1 92.75 78 LYS B CA 1
ATOM 1882 C C . LYS B 1 78 ? -9.531 10.648 -6.246 1 92.75 78 LYS B C 1
ATOM 1884 O O . LYS B 1 78 ? -10.43 10.586 -7.086 1 92.75 78 LYS B O 1
ATOM 1889 N N . LYS B 1 79 ? -9.516 11.555 -5.34 1 95.5 79 LYS B N 1
ATOM 1890 C CA . LYS B 1 79 ? -10.391 12.719 -5.27 1 95.5 79 LYS B CA 1
ATOM 1891 C C . LYS B 1 79 ? -9.766 13.828 -4.422 1 95.5 79 LYS B C 1
ATOM 1893 O O . LYS B 1 79 ? -8.836 13.57 -3.652 1 95.5 79 LYS B O 1
ATOM 1898 N N . GLN B 1 80 ? -10.289 15.047 -4.617 1 97.69 80 GLN B N 1
ATOM 1899 C CA . GLN B 1 80 ? -9.789 16.156 -3.811 1 97.69 80 GLN B CA 1
ATOM 1900 C C . GLN B 1 80 ? -10.555 16.266 -2.498 1 97.69 80 GLN B C 1
ATOM 1902 O O . GLN B 1 80 ? -11.656 15.727 -2.367 1 97.69 80 GLN B O 1
ATOM 1907 N N . ILE B 1 81 ? -9.945 16.969 -1.528 1 98.62 81 ILE B N 1
ATOM 1908 C CA . ILE B 1 81 ? -10.633 17.344 -0.298 1 98.62 81 ILE B CA 1
ATOM 1909 C C . ILE B 1 81 ? -11.875 18.156 -0.633 1 98.62 81 ILE B C 1
ATOM 1911 O O . ILE B 1 81 ? -11.836 19.031 -1.499 1 98.62 81 ILE B O 1
ATOM 1915 N N . ASP B 1 82 ? -12.969 17.812 -0.004 1 98.62 82 ASP B N 1
ATOM 1916 C CA . ASP B 1 82 ? -14.242 18.453 -0.321 1 98.62 82 ASP B CA 1
ATOM 1917 C C . ASP B 1 82 ? -14.281 19.891 0.215 1 98.62 82 ASP B C 1
ATOM 1919 O O . ASP B 1 82 ? -14.82 20.781 -0.437 1 98.62 82 ASP B O 1
ATOM 1923 N N . ASN B 1 83 ? -13.82 20.109 1.454 1 98.06 83 ASN B N 1
ATOM 1924 C CA . ASN B 1 83 ? -13.859 21.422 2.084 1 98.06 83 ASN B CA 1
ATOM 1925 C C . ASN B 1 83 ? -12.594 21.688 2.891 1 98.06 83 ASN B C 1
ATOM 1927 O O . ASN B 1 83 ? -12.148 20.828 3.658 1 98.06 83 ASN B O 1
ATOM 1931 N N . LEU B 1 84 ? -12.023 22.828 2.623 1 98.44 84 LEU B N 1
ATOM 1932 C CA . LEU B 1 84 ? -10.906 23.328 3.416 1 98.44 84 LEU B CA 1
ATOM 1933 C C . LEU B 1 84 ? -11.312 24.547 4.223 1 98.44 84 LEU B C 1
ATOM 1935 O O . LEU B 1 84 ? -11.75 25.547 3.658 1 98.44 84 LEU B O 1
ATOM 1939 N N . ARG B 1 85 ? -11.203 24.438 5.555 1 97.94 85 ARG B N 1
ATOM 1940 C CA . ARG B 1 85 ? -11.461 25.562 6.441 1 97.94 85 ARG B CA 1
ATOM 1941 C C . ARG B 1 85 ? -10.203 25.969 7.195 1 97.94 85 ARG B C 1
ATOM 1943 O O . ARG B 1 85 ? -9.328 25.125 7.449 1 97.94 85 ARG B O 1
ATOM 1950 N N . THR B 1 86 ? -10.078 27.219 7.477 1 96.94 86 THR B N 1
ATOM 1951 C CA . THR B 1 86 ? -8.945 27.719 8.25 1 96.94 86 THR B CA 1
ATOM 1952 C C . THR B 1 86 ? -9.383 28.844 9.18 1 96.94 86 THR B C 1
ATOM 1954 O O . THR B 1 86 ? -10.383 29.5 8.93 1 96.94 86 THR B O 1
ATOM 1957 N N . ASN B 1 87 ? -8.719 28.906 10.344 1 95 87 ASN B N 1
ATOM 1958 C CA . ASN B 1 87 ? -8.938 30.047 11.25 1 95 87 ASN B CA 1
ATOM 1959 C C . ASN B 1 87 ? -7.93 31.156 10.992 1 95 87 ASN B C 1
ATOM 1961 O O . ASN B 1 87 ? -7.895 32.156 11.727 1 95 87 ASN B O 1
ATOM 1965 N N . HIS B 1 88 ? -7.07 31.016 10.078 1 92.06 88 HIS B N 1
ATOM 1966 C CA . HIS B 1 88 ? -6.039 31.953 9.664 1 92.06 88 HIS B CA 1
ATOM 1967 C C . HIS B 1 88 ? -5.012 32.156 10.773 1 92.06 88 HIS B C 1
ATOM 1969 O O . HIS B 1 88 ? -4.367 33.219 10.836 1 92.06 88 HIS B O 1
ATOM 1975 N N . GLN B 1 89 ? -4.945 31.25 11.68 1 94 89 GLN B N 1
ATOM 1976 C CA . GLN B 1 89 ? -3.963 31.25 12.758 1 94 89 GLN B CA 1
ATOM 1977 C C . GLN B 1 89 ? -3.254 29.906 12.852 1 94 89 GLN B C 1
ATOM 1979 O O . GLN B 1 89 ? -2.988 29.422 13.953 1 94 89 GLN B O 1
ATOM 1984 N N . GLY B 1 90 ? -3.109 29.234 11.68 1 95.06 90 GLY B N 1
ATOM 1985 C CA . GLY B 1 90 ? -2.305 28.031 11.664 1 95.06 90 GLY B CA 1
ATOM 1986 C C . GLY B 1 90 ? -3.121 26.766 11.875 1 95.06 90 GLY B C 1
ATOM 1987 O O . GLY B 1 90 ? -2.561 25.688 12.062 1 95.06 90 GLY B O 1
ATOM 1988 N N . ILE B 1 91 ? -4.418 26.922 11.883 1 98.06 91 ILE B N 1
ATOM 1989 C CA . ILE B 1 91 ? -5.285 25.75 12.008 1 98.06 91 ILE B CA 1
ATOM 1990 C C . ILE B 1 91 ? -6.023 25.516 10.688 1 98.06 91 ILE B C 1
ATOM 1992 O O . ILE B 1 91 ? -6.637 26.438 10.148 1 98.06 91 ILE B O 1
ATOM 1996 N N . TYR B 1 92 ? -5.895 24.375 10.133 1 98.5 92 TYR B N 1
ATOM 1997 C CA . TYR B 1 92 ? -6.586 23.984 8.914 1 98.5 92 TYR B CA 1
ATOM 1998 C C . TYR B 1 92 ? -7.41 22.719 9.141 1 98.5 92 TYR B C 1
ATOM 2000 O O . TYR B 1 92 ? -6.961 21.797 9.82 1 98.5 92 TYR B O 1
ATOM 2008 N N . VAL B 1 93 ? -8.609 22.703 8.641 1 98.69 93 VAL B N 1
ATOM 2009 C CA . VAL B 1 93 ? -9.469 21.531 8.719 1 98.69 93 VAL B CA 1
ATOM 2010 C C . VAL B 1 93 ? -9.812 21.047 7.312 1 98.69 93 VAL B C 1
ATOM 2012 O O . VAL B 1 93 ? -10.398 21.781 6.52 1 98.69 93 VAL B O 1
ATOM 2015 N N . LEU B 1 94 ? -9.336 19.875 7.027 1 98.62 94 LEU B N 1
ATOM 2016 C CA . LEU B 1 94 ? -9.602 19.219 5.746 1 98.62 94 LEU B CA 1
ATOM 2017 C C . LEU B 1 94 ? -10.758 18.234 5.871 1 98.62 94 LEU B C 1
ATOM 2019 O O . LEU B 1 94 ? -10.656 17.234 6.582 1 98.62 94 LEU B O 1
ATOM 2023 N N . GLN B 1 95 ? -11.836 18.484 5.125 1 98.44 95 GLN B N 1
ATOM 2024 C CA . GLN B 1 95 ? -13.016 17.641 5.211 1 98.44 95 GLN B CA 1
ATOM 2025 C C . GLN B 1 95 ? -13.164 16.766 3.963 1 98.44 95 GLN B C 1
ATOM 2027 O O . GLN B 1 95 ? -13.117 17.281 2.84 1 98.44 95 GLN B O 1
ATOM 2032 N N . ASP B 1 96 ? -13.219 15.508 4.117 1 97.81 96 ASP B N 1
ATOM 2033 C CA . ASP B 1 96 ? -13.539 14.539 3.074 1 97.81 96 ASP B CA 1
ATOM 2034 C C . ASP B 1 96 ? -14.859 13.836 3.367 1 97.81 96 ASP B C 1
ATOM 2036 O O . ASP B 1 96 ? -14.961 13.07 4.328 1 97.81 96 ASP B O 1
ATOM 2040 N N . ASN B 1 97 ? -15.852 14.039 2.496 1 96.44 97 ASN B N 1
ATOM 2041 C CA . ASN B 1 97 ? -17.203 13.57 2.768 1 96.44 97 ASN B CA 1
ATOM 2042 C C . ASN B 1 97 ? -17.375 12.102 2.41 1 96.44 97 ASN B C 1
ATOM 2044 O O . ASN B 1 97 ? -18.359 11.469 2.801 1 96.44 97 ASN B O 1
ATOM 2048 N N . LYS B 1 98 ? -16.578 11.586 1.633 1 94.5 98 LYS B N 1
ATOM 2049 C CA . LYS B 1 98 ? -16.578 10.188 1.229 1 94.5 98 LYS B CA 1
ATOM 2050 C C . LYS B 1 98 ? -15.164 9.617 1.225 1 94.5 98 LYS B C 1
ATOM 2052 O O . LYS B 1 98 ? -14.633 9.273 0.168 1 94.5 98 LYS B O 1
ATOM 2057 N N . PHE B 1 99 ? -14.594 9.531 2.416 1 94.44 99 PHE B N 1
ATOM 2058 C CA . PHE B 1 99 ? -13.203 9.125 2.559 1 94.44 99 PHE B CA 1
ATOM 2059 C C . PHE B 1 99 ? -13.023 7.656 2.18 1 94.44 99 PHE B C 1
ATOM 2061 O O . PHE B 1 99 ? -13.656 6.777 2.771 1 94.44 99 PHE B O 1
ATOM 2068 N N . ARG B 1 100 ? -12.102 7.418 1.348 1 92 100 ARG B N 1
ATOM 2069 C CA . ARG B 1 100 ? -11.977 6.141 0.651 1 92 100 ARG B CA 1
ATOM 2070 C C . ARG B 1 100 ? -11.625 5.02 1.622 1 92 100 ARG B C 1
ATOM 2072 O O . ARG B 1 100 ? -12.086 3.889 1.467 1 92 100 ARG B O 1
ATOM 2079 N N . LEU B 1 101 ? -10.781 5.25 2.6 1 92.81 101 LEU B N 1
ATOM 2080 C CA . LEU B 1 101 ? -10.312 4.211 3.51 1 92.81 101 LEU B CA 1
ATOM 2081 C C . LEU B 1 101 ? -11.398 3.832 4.508 1 92.81 101 LEU B C 1
ATOM 2083 O O . LEU B 1 101 ? -11.273 2.836 5.223 1 92.81 101 LEU B O 1
ATOM 2087 N N . LEU B 1 102 ? -12.5 4.602 4.535 1 90.12 102 LEU B N 1
ATOM 2088 C CA . LEU B 1 102 ? -13.602 4.312 5.449 1 90.12 102 LEU B CA 1
ATOM 2089 C C . LEU B 1 102 ? -14.773 3.686 4.703 1 90.12 102 LEU B C 1
ATOM 2091 O O . LEU B 1 102 ? -15.664 3.084 5.316 1 90.12 102 LEU B O 1
ATOM 2095 N N . THR B 1 103 ? -14.875 3.875 3.432 1 80.5 103 THR B N 1
ATOM 2096 C CA . THR B 1 103 ? -16.031 3.465 2.641 1 80.5 103 THR B CA 1
ATOM 2097 C C . THR B 1 103 ? -16.188 1.947 2.654 1 80.5 103 THR B C 1
ATOM 2099 O O . THR B 1 103 ? -17.297 1.432 2.701 1 80.5 103 THR B O 1
ATOM 2102 N N . GLN B 1 104 ? -15.164 1.28 2.549 1 66.31 104 GLN B N 1
ATOM 2103 C CA . GLN B 1 104 ? -15.328 -0.169 2.514 1 66.31 104 GLN B CA 1
ATOM 2104 C C . GLN B 1 104 ? -15.719 -0.711 3.885 1 66.31 104 GLN B C 1
ATOM 2106 O O . GLN B 1 104 ? -16.203 -1.838 3.998 1 66.31 104 GLN B O 1
ATOM 2111 N N . MET B 1 105 ? -15.539 0.066 4.895 1 61.41 105 MET B N 1
ATOM 2112 C CA . MET B 1 105 ? -15.852 -0.353 6.258 1 61.41 105 MET B CA 1
ATOM 2113 C C . MET B 1 105 ? -17.312 -0.081 6.586 1 61.41 105 MET B C 1
ATOM 2115 O O . MET B 1 105 ? -17.844 -0.613 7.562 1 61.41 105 MET B O 1
ATOM 2119 N N . SER B 1 106 ? -17.969 0.799 5.898 1 49.44 106 SER B N 1
ATOM 2120 C CA . SER B 1 106 ? -19.234 1.406 6.293 1 49.44 106 SER B CA 1
ATOM 2121 C C . SER B 1 106 ? -20.297 0.344 6.578 1 49.44 106 SER B C 1
ATOM 2123 O O . SER B 1 106 ? -21.406 0.665 7.004 1 49.44 106 SER B O 1
ATOM 2125 N N . ALA B 1 107 ? -20.281 -0.639 6.07 1 45.84 107 ALA B N 1
ATOM 2126 C CA . ALA B 1 107 ? -21.609 -1.239 6.227 1 45.84 107 ALA B CA 1
ATOM 2127 C C . ALA B 1 107 ? -22 -1.32 7.695 1 45.84 107 ALA B C 1
ATOM 2129 O O . ALA B 1 107 ? -23.188 -1.213 8.039 1 45.84 107 ALA B O 1
ATOM 2130 N N . GLY B 1 108 ? -21.422 -1.951 8.773 1 47.81 108 GLY B N 1
ATOM 2131 C CA . GLY B 1 108 ? -22.062 -2.145 10.062 1 47.81 108 GLY B CA 1
ATOM 2132 C C . GLY B 1 108 ? -21.656 -1.106 11.094 1 47.81 108 GLY B C 1
ATOM 2133 O O . GLY B 1 108 ? -20.625 -0.461 10.953 1 47.81 108 GLY B O 1
ATOM 2134 N N . LYS B 1 109 ? -22.625 -0.532 11.977 1 48.06 109 LYS B N 1
ATOM 2135 C CA . LYS B 1 109 ? -22.594 0.35 13.141 1 48.06 109 LYS B CA 1
ATOM 2136 C C . LYS B 1 109 ? -21.328 0.106 13.969 1 48.06 109 LYS B C 1
ATOM 2138 O O . LYS B 1 109 ? -20.766 1.041 14.539 1 48.06 109 LYS B O 1
ATOM 2143 N N . GLN B 1 110 ? -20.969 -0.988 14.273 1 52.56 110 GLN B N 1
ATOM 2144 C CA . GLN B 1 110 ? -19.906 -1.443 15.164 1 52.56 110 GLN B CA 1
ATOM 2145 C C . GLN B 1 110 ? -18.547 -0.871 14.758 1 52.56 110 GLN B C 1
ATOM 2147 O O . GLN B 1 110 ? -17.625 -0.803 15.57 1 52.56 110 GLN B O 1
ATOM 2152 N N . TYR B 1 111 ? -18.484 -0.11 13.594 1 55.94 111 TYR B N 1
ATOM 2153 C CA . TYR B 1 111 ? -17.172 0.193 13.016 1 55.94 111 TYR B CA 1
ATOM 2154 C C . TYR B 1 111 ? -16.75 1.621 13.336 1 55.94 111 TYR B C 1
ATOM 2156 O O . TYR B 1 111 ? -15.562 1.945 13.312 1 55.94 111 TYR B O 1
ATOM 2164 N N . LEU B 1 112 ? -17.719 2.373 13.812 1 58.03 112 LEU B N 1
ATOM 2165 C CA . LEU B 1 112 ? -17.359 3.754 14.109 1 58.03 112 LEU B CA 1
ATOM 2166 C C . LEU B 1 112 ? -16.25 3.812 15.156 1 58.03 112 LEU B C 1
ATOM 2168 O O . LEU B 1 112 ? -15.344 4.637 15.055 1 58.03 112 LEU B O 1
ATOM 2172 N N . GLU B 1 113 ? -16.469 2.951 16.141 1 60.78 113 GLU B N 1
ATOM 2173 C CA . GLU B 1 113 ? -15.492 2.969 17.234 1 60.78 113 GLU B CA 1
ATOM 2174 C C . GLU B 1 113 ? -14.102 2.586 16.734 1 60.78 113 GLU B C 1
ATOM 2176 O O . GLU B 1 113 ? -13.094 2.979 17.312 1 60.78 113 GLU B O 1
ATOM 2181 N N . HIS B 1 114 ? -14.133 2.021 15.57 1 74.56 114 HIS B N 1
ATOM 2182 C CA . HIS B 1 114 ? -12.844 1.537 15.094 1 74.56 114 HIS B CA 1
ATOM 2183 C C . HIS B 1 114 ? -12.367 2.328 13.883 1 74.56 114 HIS B C 1
ATOM 2185 O O . HIS B 1 114 ? -11.32 2.027 13.305 1 74.56 114 HIS B O 1
ATOM 2191 N N . ALA B 1 115 ? -13.164 3.426 13.703 1 82.94 115 ALA B N 1
ATOM 2192 C CA . ALA B 1 115 ? -12.867 4.184 12.492 1 82.94 115 ALA B CA 1
ATOM 2193 C C . ALA B 1 115 ? -11.555 4.949 12.625 1 82.94 115 ALA B C 1
ATOM 2195 O O . ALA B 1 115 ? -10.844 5.164 11.641 1 82.94 115 ALA B O 1
ATOM 2196 N N . SER B 1 116 ? -11.234 5.312 13.891 1 84.06 116 SER B N 1
ATOM 2197 C CA . SER B 1 116 ? -10.055 6.129 14.148 1 84.06 116 SER B CA 1
ATOM 2198 C C . SER B 1 116 ? -8.781 5.406 13.727 1 84.06 116 SER B C 1
ATOM 2200 O O . SER B 1 116 ? -7.812 6.043 13.305 1 84.06 116 SER B O 1
ATOM 2202 N N . LYS B 1 117 ? -8.82 4.117 13.82 1 91 117 LYS B N 1
ATOM 2203 C CA . LYS B 1 117 ? -7.605 3.373 13.484 1 91 117 LYS B CA 1
ATOM 2204 C C . LYS B 1 117 ? -7.301 3.459 11.992 1 91 117 LYS B C 1
ATOM 2206 O O . LYS B 1 117 ? -6.137 3.408 11.594 1 91 117 LYS B O 1
ATOM 2211 N N . TYR B 1 118 ? -8.32 3.719 11.211 1 93.88 118 TYR B N 1
ATOM 2212 C CA . TYR B 1 118 ? -8.141 3.768 9.766 1 93.88 118 TYR B CA 1
ATOM 2213 C C . TYR B 1 118 ? -7.742 5.168 9.312 1 93.88 118 TYR B C 1
ATOM 2215 O O . TYR B 1 118 ? -7.383 5.371 8.148 1 93.88 118 TYR B O 1
ATOM 2223 N N . LEU B 1 119 ? -7.781 6.105 10.234 1 96.19 119 LEU B N 1
ATOM 2224 C CA . LEU B 1 119 ? -7.43 7.48 9.898 1 96.19 119 LEU B CA 1
ATOM 2225 C C . LEU B 1 119 ? -5.992 7.789 10.305 1 96.19 119 LEU B C 1
ATOM 2227 O O . LEU B 1 119 ? -5.398 8.758 9.82 1 96.19 119 LEU B O 1
ATOM 2231 N N . ALA B 1 120 ? -5.438 6.949 11.164 1 96.81 120 ALA B N 1
ATOM 2232 C CA . ALA B 1 120 ? -4.133 7.219 11.758 1 96.81 120 ALA B CA 1
ATOM 2233 C C . ALA B 1 120 ? -3.045 7.301 10.695 1 96.81 120 ALA B C 1
ATOM 2235 O O . ALA B 1 120 ? -2.215 8.211 10.711 1 96.81 120 ALA B O 1
ATOM 2236 N N . PHE B 1 121 ? -3.021 6.391 9.758 1 98.06 121 PHE B N 1
ATOM 2237 C CA . PHE B 1 121 ? -2.053 6.395 8.672 1 98.06 121 PHE B CA 1
ATOM 2238 C C . PHE B 1 121 ? -2.133 7.695 7.883 1 98.06 121 PHE B C 1
ATOM 2240 O O . PHE B 1 121 ? -1.105 8.273 7.527 1 98.06 121 PHE B O 1
ATOM 2247 N N . THR B 1 122 ? -3.311 8.125 7.605 1 98.38 122 THR B N 1
ATOM 2248 C CA . THR B 1 122 ? -3.518 9.328 6.805 1 98.38 122 THR B CA 1
ATOM 2249 C C . THR B 1 122 ? -3.055 10.57 7.566 1 98.38 122 THR B C 1
ATOM 2251 O O . THR B 1 122 ? -2.502 11.5 6.973 1 98.38 122 THR B O 1
ATOM 2254 N N . CYS B 1 123 ? -3.369 10.586 8.898 1 98.62 123 CYS B N 1
ATOM 2255 C CA . CYS B 1 123 ? -2.818 11.672 9.703 1 98.62 123 CYS B CA 1
ATOM 2256 C C . CYS B 1 123 ? -1.306 11.75 9.547 1 98.62 123 CYS B C 1
ATOM 2258 O O . CYS B 1 123 ? -0.757 12.836 9.352 1 98.62 123 CYS B O 1
ATOM 2260 N N . GLY B 1 124 ? -0.681 10.594 9.609 1 98.81 124 GLY B N 1
ATOM 2261 C CA . GLY B 1 124 ? 0.756 10.539 9.398 1 98.81 124 GLY B CA 1
ATOM 2262 C C . GLY B 1 124 ? 1.17 11 8.008 1 98.81 124 GLY B C 1
ATOM 2263 O O . GLY B 1 124 ? 2.154 11.727 7.859 1 98.81 124 GLY B O 1
ATOM 2264 N N . LEU B 1 125 ? 0.453 10.539 7.027 1 98.75 125 LEU B N 1
ATOM 2265 C CA . LEU B 1 125 ? 0.726 10.891 5.637 1 98.75 125 LEU B CA 1
ATOM 2266 C C . LEU B 1 125 ? 0.765 12.406 5.453 1 98.75 125 LEU B C 1
ATOM 2268 O O . LEU B 1 125 ? 1.706 12.938 4.863 1 98.75 125 LEU B O 1
ATOM 2272 N N . ILE B 1 126 ? -0.263 13.062 5.969 1 98.81 126 ILE B N 1
ATOM 2273 C CA . ILE B 1 126 ? -0.37 14.516 5.859 1 98.81 126 ILE B CA 1
ATOM 2274 C C . ILE B 1 126 ? 0.786 15.172 6.613 1 98.81 126 ILE B C 1
ATOM 2276 O O . ILE B 1 126 ? 1.473 16.047 6.066 1 98.81 126 ILE B O 1
ATOM 2280 N N . ARG B 1 127 ? 1.013 14.719 7.84 1 98.81 127 ARG B N 1
ATOM 2281 C CA . ARG B 1 127 ? 2.055 15.305 8.68 1 98.81 127 ARG B CA 1
ATOM 2282 C C . ARG B 1 127 ? 3.426 15.156 8.031 1 98.81 127 ARG B C 1
ATOM 2284 O O . ARG B 1 127 ? 4.219 16.109 8.023 1 98.81 127 ARG B O 1
ATOM 2291 N N . GLY B 1 128 ? 3.701 13.977 7.52 1 98.75 128 GLY B N 1
ATOM 2292 C CA . GLY B 1 128 ? 4.965 13.742 6.84 1 98.75 128 GLY B CA 1
ATOM 2293 C C . GLY B 1 128 ? 5.133 14.578 5.586 1 98.75 128 GLY B C 1
ATOM 2294 O O . GLY B 1 128 ? 6.211 15.117 5.336 1 98.75 128 GLY B O 1
ATOM 2295 N N . GLY B 1 129 ? 4.086 14.609 4.812 1 98.31 129 GLY B N 1
ATOM 2296 C CA . GLY B 1 129 ? 4.125 15.453 3.625 1 98.31 129 GLY B CA 1
ATOM 2297 C C . GLY B 1 129 ? 4.414 16.906 3.936 1 98.31 129 GLY B C 1
ATOM 2298 O O . GLY B 1 129 ? 5.281 17.531 3.311 1 98.31 129 GLY B O 1
ATOM 2299 N N . LEU B 1 130 ? 3.723 17.438 4.922 1 98.38 130 LEU B N 1
ATOM 2300 C CA . LEU B 1 130 ? 3.914 18.828 5.332 1 98.38 130 LEU B CA 1
ATOM 2301 C C . LEU B 1 130 ? 5.32 19.047 5.879 1 98.38 130 LEU B C 1
ATOM 2303 O O . LEU B 1 130 ? 5.957 20.062 5.586 1 98.38 130 LEU B O 1
ATOM 2307 N N . SER B 1 131 ? 5.781 18.125 6.652 1 98.38 131 SER B N 1
ATOM 2308 C CA . SER B 1 131 ? 7.129 18.219 7.211 1 98.38 131 SER B CA 1
ATOM 2309 C C . SER B 1 131 ? 8.18 18.312 6.109 1 98.38 131 SER B C 1
ATOM 2311 O O . SER B 1 131 ? 9.133 19.078 6.227 1 98.38 131 SER B O 1
ATOM 2313 N N . ASN B 1 132 ? 7.996 17.531 5.02 1 97.56 132 ASN B N 1
ATOM 2314 C CA . ASN B 1 132 ? 8.922 17.562 3.895 1 97.56 132 ASN B CA 1
ATOM 2315 C C . ASN B 1 132 ? 8.945 18.938 3.232 1 97.56 132 ASN B C 1
ATOM 2317 O O . ASN B 1 132 ? 9.961 19.344 2.664 1 97.56 132 ASN B O 1
ATOM 2321 N N . LEU B 1 133 ? 7.906 19.656 3.328 1 96.5 133 LEU B N 1
ATOM 2322 C CA . LEU B 1 133 ? 7.785 20.984 2.738 1 96.5 133 LEU B C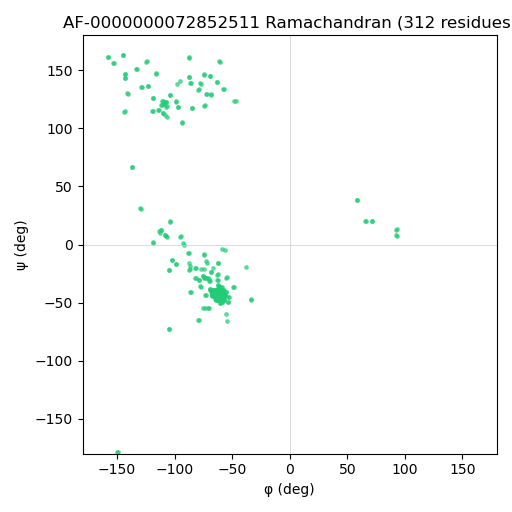A 1
ATOM 2323 C C . LEU B 1 133 ? 8.148 22.078 3.752 1 96.5 133 LEU B C 1
ATOM 2325 O O . LEU B 1 133 ? 7.906 23.25 3.516 1 96.5 133 LEU B O 1
ATOM 2329 N N . GLY B 1 134 ? 8.648 21.656 4.906 1 95.81 134 GLY B N 1
ATOM 2330 C CA . GLY B 1 134 ? 9.164 22.594 5.895 1 95.81 134 GLY B CA 1
ATOM 2331 C C . GLY B 1 134 ? 8.133 23.016 6.918 1 95.81 134 GLY B C 1
ATOM 2332 O O . GLY B 1 134 ? 8.336 23.984 7.645 1 95.81 134 GLY B O 1
ATOM 2333 N N . ILE B 1 135 ? 6.977 22.328 6.992 1 97.44 135 ILE B N 1
ATOM 2334 C CA . ILE B 1 135 ? 5.914 22.703 7.926 1 97.44 135 ILE B CA 1
ATOM 2335 C C . ILE B 1 135 ? 5.812 21.656 9.031 1 97.44 135 ILE B C 1
ATOM 2337 O O . ILE B 1 135 ? 5.492 20.5 8.773 1 97.44 135 ILE B O 1
ATOM 2341 N N . LYS B 1 136 ? 6.152 22.062 10.258 1 98.06 136 LYS B N 1
ATOM 2342 C CA . LYS B 1 136 ? 5.887 21.219 11.422 1 98.06 136 LYS B CA 1
ATOM 2343 C C . LYS B 1 136 ? 4.43 21.328 11.859 1 98.06 136 LYS B C 1
ATOM 2345 O O . LYS B 1 136 ? 3.879 22.422 11.938 1 98.06 136 LYS B O 1
ATOM 2350 N N . SER B 1 137 ? 3.84 20.172 12.094 1 98.69 137 SER B N 1
ATOM 2351 C CA . SER B 1 137 ? 2.412 20.219 12.391 1 98.69 137 SER B CA 1
ATOM 2352 C C . SER B 1 137 ? 1.984 19.031 13.258 1 98.69 137 SER B C 1
ATOM 2354 O O . SER B 1 137 ? 2.725 18.062 13.391 1 98.69 137 SER B O 1
ATOM 2356 N N . ILE B 1 138 ? 0.923 19.219 13.953 1 98.56 138 ILE B N 1
ATOM 2357 C CA . ILE B 1 138 ? 0.159 18.141 14.555 1 98.56 138 ILE B CA 1
ATOM 2358 C C . ILE B 1 138 ? -1.114 17.891 13.75 1 98.56 138 ILE B C 1
ATOM 2360 O O . ILE B 1 138 ? -1.835 18.828 13.414 1 98.56 138 ILE B O 1
ATOM 2364 N N . VAL B 1 139 ? -1.297 16.656 13.414 1 98.69 139 VAL B N 1
ATOM 2365 C CA . VAL B 1 139 ? -2.48 16.312 12.625 1 98.69 139 VAL B CA 1
ATOM 2366 C C . VAL B 1 139 ? -3.35 15.328 13.406 1 98.69 139 VAL B C 1
ATOM 2368 O O . VAL B 1 139 ? -2.865 14.297 13.875 1 98.69 139 VAL B O 1
ATOM 2371 N N . THR B 1 140 ? -4.617 15.641 13.578 1 97.69 140 THR B N 1
ATOM 2372 C CA . THR B 1 140 ? -5.598 14.766 14.219 1 97.69 140 THR B CA 1
ATOM 2373 C C . THR B 1 140 ? -6.793 14.539 13.297 1 97.69 140 THR B C 1
ATOM 2375 O O . THR B 1 140 ? -7.008 15.305 12.352 1 97.69 140 THR B O 1
ATOM 2378 N N . ALA B 1 141 ? -7.48 13.453 13.539 1 96.25 141 ALA B N 1
ATOM 2379 C CA . ALA B 1 141 ? -8.602 13.117 12.664 1 96.25 141 ALA B CA 1
ATOM 2380 C C . ALA B 1 141 ? -9.836 12.742 13.484 1 96.25 141 ALA B C 1
ATOM 2382 O O . ALA B 1 141 ? -9.719 12.281 14.617 1 96.25 141 ALA B O 1
ATOM 2383 N N . GLU B 1 142 ? -11.016 12.977 12.938 1 93.5 142 GLU B N 1
ATOM 2384 C CA . GLU B 1 142 ? -12.281 12.547 13.516 1 93.5 142 GLU B CA 1
ATOM 2385 C C . GLU B 1 142 ? -13.266 12.125 12.43 1 93.5 142 GLU B C 1
ATOM 2387 O O . GLU B 1 142 ? -13.266 12.68 11.328 1 93.5 142 GLU B O 1
ATOM 2392 N N . VAL B 1 143 ? -14.023 11.094 12.773 1 90.38 143 VAL B N 1
ATOM 2393 C CA . VAL B 1 143 ? -15.102 10.68 11.883 1 90.38 143 VAL B CA 1
ATOM 2394 C C . VAL B 1 143 ? -16.344 11.516 12.156 1 90.38 143 VAL B C 1
ATOM 2396 O O . VAL B 1 143 ? -16.812 11.594 13.297 1 90.38 143 VAL B O 1
ATOM 2399 N N . SER B 1 144 ? -16.828 12.273 11.227 1 83 144 SER B N 1
ATOM 2400 C CA . SER B 1 144 ? -18.031 13.07 11.383 1 83 144 SER B CA 1
ATOM 2401 C C . SER B 1 144 ? -19.281 12.211 11.211 1 83 144 SER B C 1
ATOM 2403 O O . SER B 1 144 ? -20.109 12.109 12.125 1 83 144 SER B O 1
ATOM 2405 N N . SER B 1 145 ? -19.562 11.648 10.078 1 83.56 145 SER B N 1
ATOM 2406 C CA . SER B 1 145 ? -20.578 10.664 9.719 1 83.56 145 SER B CA 1
ATOM 2407 C C . SER B 1 145 ? -20.062 9.68 8.68 1 83.56 145 SER B C 1
ATOM 2409 O O . SER B 1 145 ? -19.734 10.07 7.555 1 83.56 145 SER B O 1
ATOM 2411 N N . MET B 1 146 ? -19.969 8.453 9.07 1 83.25 146 MET B N 1
ATOM 2412 C CA . MET B 1 146 ? -19.375 7.465 8.172 1 83.25 146 MET B CA 1
ATOM 2413 C C . MET B 1 146 ? -19.984 7.574 6.773 1 83.25 146 MET B C 1
ATOM 2415 O O . MET B 1 146 ? -21.203 7.672 6.625 1 83.25 146 MET B O 1
ATOM 2419 N N . PRO B 1 147 ? -19.156 7.77 5.777 1 90.19 147 PRO B N 1
ATOM 2420 C CA . PRO B 1 147 ? -17.703 7.672 5.672 1 90.19 147 PRO B CA 1
ATOM 2421 C C . PRO B 1 147 ? -17.016 9.039 5.645 1 90.19 147 PRO B C 1
ATOM 2423 O O . PRO B 1 147 ? -15.898 9.156 5.148 1 90.19 147 PRO B O 1
ATOM 2426 N N . ALA B 1 148 ? -17.734 10.039 6.109 1 92.81 148 ALA B N 1
ATOM 2427 C CA . ALA B 1 148 ? -17.188 11.391 6.16 1 92.81 148 ALA B CA 1
ATOM 2428 C C . ALA B 1 148 ? -16.219 11.555 7.328 1 92.81 148 ALA B C 1
ATOM 2430 O O . ALA B 1 148 ? -16.484 11.047 8.422 1 92.81 148 ALA B O 1
ATOM 2431 N N . CYS B 1 149 ? -15.094 12.242 7.074 1 95.56 149 CYS B N 1
ATOM 2432 C CA . CYS B 1 149 ? -14.117 12.5 8.133 1 95.56 149 CYS B CA 1
ATOM 2433 C C . CYS B 1 149 ? -13.469 13.867 7.949 1 95.56 149 CYS B C 1
ATOM 2435 O O . CYS B 1 149 ? -13.633 14.508 6.91 1 95.56 149 CYS B O 1
ATOM 2437 N N . LYS B 1 150 ? -12.859 14.305 9.023 1 97.5 150 LYS B N 1
ATOM 2438 C CA . LYS B 1 150 ? -12.125 15.562 9.047 1 97.5 150 LYS B CA 1
ATOM 2439 C C . LYS B 1 150 ? -10.719 15.367 9.602 1 97.5 150 LYS B C 1
ATOM 2441 O O . LYS B 1 150 ? -10.523 14.617 10.562 1 97.5 150 LYS B O 1
ATOM 2446 N N . PHE B 1 151 ? -9.758 15.969 8.93 1 98.44 151 PHE B N 1
ATOM 2447 C CA . PHE B 1 151 ? -8.391 16.047 9.438 1 98.44 151 PHE B CA 1
ATOM 2448 C C . PHE B 1 151 ? -8.055 17.469 9.867 1 98.44 151 PHE B C 1
ATOM 2450 O O . PHE B 1 151 ? -8.203 18.406 9.086 1 98.44 151 PHE B O 1
ATOM 2457 N N . GLN B 1 152 ? -7.703 17.609 11.102 1 98.62 152 GLN B N 1
ATOM 2458 C CA . GLN B 1 152 ? -7.297 18.906 11.617 1 98.62 152 GLN B CA 1
ATOM 2459 C C . GLN B 1 152 ? -5.773 19.031 11.664 1 98.62 152 GLN B C 1
ATOM 2461 O O . GLN B 1 152 ? -5.102 18.219 12.297 1 98.62 152 GLN B O 1
ATOM 2466 N N . VAL B 1 153 ? -5.277 20.031 10.992 1 98.75 153 VAL B N 1
ATOM 2467 C CA . VAL B 1 153 ? -3.848 20.312 10.961 1 98.75 153 VAL B CA 1
ATOM 2468 C C . VAL B 1 153 ? -3.553 21.547 11.812 1 98.75 153 VAL B C 1
ATOM 2470 O O . VAL B 1 153 ? -4.098 22.625 11.555 1 98.75 153 VAL B O 1
ATOM 2473 N N . MET B 1 154 ? -2.775 21.375 12.805 1 98.38 154 MET B N 1
ATOM 2474 C CA . MET B 1 154 ? -2.285 22.5 13.609 1 98.38 154 MET B CA 1
ATOM 2475 C C . MET B 1 154 ? -0.81 22.75 13.336 1 98.38 154 MET B C 1
ATOM 2477 O O . MET B 1 154 ? 0.049 21.953 13.711 1 98.38 154 MET B O 1
ATOM 2481 N N . ILE B 1 155 ? -0.527 23.859 12.711 1 97.69 155 ILE B N 1
ATOM 2482 C CA . ILE B 1 155 ? 0.849 24.219 12.391 1 97.69 155 ILE B CA 1
ATOM 2483 C C . ILE B 1 155 ? 1.583 24.641 13.664 1 97.69 155 ILE B C 1
ATOM 2485 O O . ILE B 1 155 ? 1.033 25.359 14.5 1 97.69 155 ILE B O 1
ATOM 2489 N N . GLN B 1 156 ? 2.754 24 13.797 1 94.88 156 GLN B N 1
ATOM 2490 C CA . GLN B 1 156 ? 3.586 24.359 14.938 1 94.88 156 GLN B CA 1
ATOM 2491 C C . GLN B 1 156 ? 4.598 25.438 14.562 1 94.88 156 GLN B C 1
ATOM 2493 O O . GLN B 1 156 ? 5.473 25.219 13.727 1 94.88 156 GLN B O 1
ATOM 2498 N N . LYS B 1 157 ? 4.383 26.688 14.992 1 82.5 157 LYS B N 1
ATOM 2499 C CA . LYS B 1 157 ? 5.273 27.812 14.711 1 82.5 157 LYS B CA 1
ATOM 2500 C C . LYS B 1 157 ? 6.543 27.734 15.555 1 82.5 157 LYS B C 1
ATOM 2502 O O . LYS B 1 157 ? 6.504 27.297 16.703 1 82.5 157 LYS B O 1
ATOM 2507 N N . LEU B 1 158 ? 7.73 27.641 14.828 1 63.22 158 LEU B N 1
ATOM 2508 C CA . LEU B 1 158 ? 8.977 27.781 15.57 1 63.22 158 LEU B CA 1
ATOM 2509 C C . LEU B 1 158 ? 8.992 29.078 16.375 1 63.22 158 LEU B C 1
ATOM 2511 O O . LEU B 1 158 ? 8.383 30.062 15.977 1 63.22 158 LEU B O 1
#

Nearest PDB structures (foldseek):
  2bjn-assembly1_B  TM=9.462E-01  e=2.563E-23  Homo sapiens
  3kxc-assembly1_C  TM=9.681E-01  e=6.369E-21  Homo sapiens
  2c0j-assembly1_B  TM=9.548E-01  e=7.085E-18  Homo sapiens
  2j3t-assembly1_B  TM=8.744E-01  e=3.286E-16  Homo sapiens
  2j3w-assembly2_B  TM=7.824E-01  e=2.544E-08  Danio rerio

Organism: Camelus dromedarius (NCBI:txid9838)